Protein AF-0000000068432780 (afdb_homodimer)

Radius of gyration: 20.94 Å; Cα contacts (8 Å, |Δi|>4): 801; chains: 2; bounding box: 45×72×62 Å

Secondary structure (DSSP, 8-state):
-------EEEE-HHHHHHHHHHHHHHHHHS-----EEEEEEEEETTEEEEEEEEES---SSS------SSSEEEEEEE--SS--TTHHHHHHHHTTT-TTPEEEEE--S--TT---EEEEEEEEEPPTTSPPPEEEEEEEEEEE---SHHHHHHHHHHHHTTTSSS----BTTTT-----/-------EEEE-HHHHHHHHHHHHHHHHHH--S--EEEEEEEEETTEEEEEEEEES---SSS-----SSSSEEEEEEE--SS--TTHHHHHHHHTTT-TTPEEEEE--S--TT---EEEEEEEEEPPTTSPPPEEEEEEEEEEE---HHHHHHHHHHHHHTTTSSS----BTTTT-----

Sequence (360 aa):
MPELAVERVVVHPLVLLSVVDHFNRIGKVGNQKRVVGVLLGSWQKKVLDVSNSFAGEPRMTSPAPSPPARERIVGWYHTGPKLHKNDIAINELMKRYCSNSVLVIIDVKPKDLGLPTEGYISVEEVHDDGTPTSKTFEHVTSEIGAEEAEEVGVEHLLRSRMSSTCCQMSTCKSLLRPFTMPELAVERVVVHPLVLLSVVDHFNRIGKVGNQKRVVGVLLGSWQKKVLDVSNSFAGEPRMTSPAPSPPARERIVGWYHTGPKLHKNDIAINELMKRYCSNSVLVIIDVKPKDLGLPTEGYISVEEVHDDGTPTSKTFEHVTSEIGAEEAEEVGVEHLLRSRMSSTCCQMSTCKSLLRPFT

pLDDT: mean 72.87, std 24.16, range [20.78, 97.25]

Structure (mmCIF, N/CA/C/O backbone):
data_AF-0000000068432780-model_v1
#
loop_
_entity.id
_entity.type
_entity.pdbx_description
1 polymer 'Proteasome 26S subunit, non-ATPase 7'
#
loop_
_atom_site.group_PDB
_atom_site.id
_atom_site.type_symbol
_atom_site.label_atom_id
_atom_site.label_alt_id
_atom_site.label_comp_id
_atom_site.label_asym_id
_atom_site.label_entity_id
_atom_site.label_seq_id
_atom_site.pdbx_PDB_ins_code
_atom_site.Cartn_x
_atom_site.Cartn_y
_atom_site.Cartn_z
_atom_site.occupancy
_atom_site.B_iso_or_equiv
_atom_site.auth_seq_id
_atom_site.auth_comp_id
_atom_site.auth_asym_id
_atom_site.auth_atom_id
_atom_site.pdbx_PDB_model_num
ATOM 1 N N . MET A 1 1 ? -10.828 -22.234 10.812 1 35.06 1 MET A N 1
ATOM 2 C CA . MET A 1 1 ? -11.742 -21.922 9.719 1 35.06 1 MET A CA 1
ATOM 3 C C . MET A 1 1 ? -11.367 -22.703 8.461 1 35.06 1 MET A C 1
ATOM 5 O O . MET A 1 1 ? -10.195 -22.984 8.227 1 35.06 1 MET 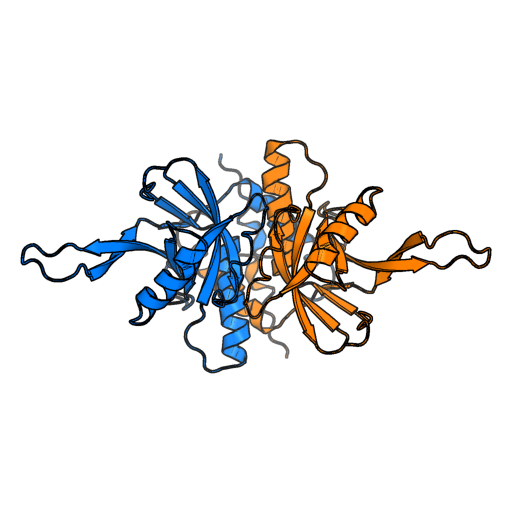A O 1
ATOM 9 N N . PRO A 1 2 ? -12.148 -23.469 7.918 1 42.56 2 PRO A N 1
ATOM 10 C CA . PRO A 1 2 ? -11.852 -24.312 6.766 1 42.56 2 PRO A CA 1
ATOM 11 C C . PRO A 1 2 ? -10.953 -23.625 5.738 1 42.56 2 PRO A C 1
ATOM 13 O O . PRO A 1 2 ? -10.977 -22.406 5.621 1 42.56 2 PRO A O 1
ATOM 16 N N . GLU A 1 3 ? -9.742 -24.156 5.395 1 51.97 3 GLU A N 1
ATOM 17 C CA . GLU A 1 3 ? -8.781 -23.703 4.391 1 51.97 3 GLU A CA 1
ATOM 18 C C . GLU A 1 3 ? -9.484 -23.062 3.199 1 51.97 3 GLU A C 1
ATOM 20 O O . GLU A 1 3 ? -10.203 -23.75 2.461 1 51.97 3 GLU A O 1
ATOM 25 N N . LEU A 1 4 ? -10.148 -21.984 3.385 1 59.06 4 LEU A N 1
ATOM 26 C CA . LEU A 1 4 ? -10.883 -21.359 2.301 1 59.06 4 LEU A CA 1
ATOM 27 C C . LEU A 1 4 ? -10.086 -21.391 1.004 1 59.06 4 LEU A C 1
ATOM 29 O O . LEU A 1 4 ? -8.953 -20.891 0.955 1 59.06 4 LEU A O 1
ATOM 33 N N . ALA A 1 5 ? -10.359 -22.422 0.217 1 78.62 5 ALA A N 1
ATOM 34 C CA . ALA A 1 5 ? -9.781 -22.547 -1.119 1 78.62 5 ALA A CA 1
ATOM 35 C C . ALA A 1 5 ? -10.125 -21.328 -1.98 1 78.62 5 ALA A C 1
ATOM 37 O O . ALA A 1 5 ? -11.297 -20.953 -2.084 1 78.62 5 ALA A O 1
ATOM 38 N N . VAL A 1 6 ? -9.18 -20.625 -2.297 1 89.62 6 VAL A N 1
ATOM 39 C CA . VAL A 1 6 ? -9.359 -19.469 -3.164 1 89.62 6 VAL A CA 1
ATOM 40 C C . VAL A 1 6 ? -9.883 -19.922 -4.527 1 89.62 6 VAL A C 1
ATOM 42 O O . VAL A 1 6 ? -9.258 -20.75 -5.188 1 89.62 6 VAL A O 1
ATOM 45 N N . GLU A 1 7 ? -11.07 -19.469 -4.945 1 90.38 7 GLU A N 1
ATOM 46 C CA . GLU A 1 7 ? -11.625 -19.766 -6.262 1 90.38 7 GLU A CA 1
ATOM 47 C C . GLU A 1 7 ? -11.102 -18.797 -7.32 1 90.38 7 GLU A C 1
ATOM 49 O O . GLU A 1 7 ? -10.82 -19.203 -8.453 1 90.38 7 GLU A O 1
ATOM 54 N N . ARG A 1 8 ? -11.125 -17.578 -6.918 1 93.94 8 ARG A N 1
ATOM 55 C CA . ARG A 1 8 ? -10.641 -16.562 -7.855 1 93.94 8 ARG A CA 1
ATOM 56 C C . ARG A 1 8 ? -9.953 -15.422 -7.117 1 93.94 8 ARG A C 1
ATOM 58 O O . ARG A 1 8 ? -10.312 -15.102 -5.98 1 93.94 8 ARG A O 1
ATOM 65 N N . VAL A 1 9 ? -8.984 -14.852 -7.828 1 95.44 9 VAL A N 1
ATOM 66 C CA . VAL A 1 9 ? -8.258 -13.695 -7.316 1 95.44 9 VAL A CA 1
ATOM 67 C C . VAL A 1 9 ? -8.516 -12.484 -8.203 1 95.44 9 VAL A C 1
ATOM 69 O O . VAL A 1 9 ? -8.32 -12.539 -9.422 1 95.44 9 VAL A O 1
ATOM 72 N N . VAL A 1 10 ? -9.031 -11.43 -7.625 1 93.25 10 VAL A N 1
ATOM 73 C CA . VAL A 1 10 ? -9.242 -10.172 -8.336 1 93.25 10 VAL A CA 1
ATOM 74 C C . VAL A 1 10 ? -8.141 -9.18 -7.965 1 93.25 10 VAL A C 1
ATOM 76 O O . VAL A 1 10 ? -8.023 -8.781 -6.801 1 93.25 10 VAL A O 1
ATOM 79 N N . VAL A 1 11 ? -7.344 -8.812 -8.945 1 93.31 11 VAL A N 1
ATOM 80 C CA . VAL A 1 11 ? -6.258 -7.867 -8.734 1 93.31 11 VAL A CA 1
ATOM 81 C C . VAL A 1 11 ? -6.676 -6.48 -9.219 1 93.31 11 VAL A C 1
ATOM 83 O O . VAL A 1 11 ? -6.965 -6.297 -10.406 1 93.31 11 VAL A O 1
ATOM 86 N N . HIS A 1 12 ? -6.66 -5.547 -8.328 1 89.44 12 HIS A N 1
ATOM 87 C CA . HIS A 1 12 ? -7.09 -4.203 -8.695 1 89.44 12 HIS A CA 1
ATOM 88 C C . HIS A 1 12 ? -5.98 -3.447 -9.414 1 89.44 12 HIS A C 1
ATOM 90 O O . HIS A 1 12 ? -4.797 -3.697 -9.18 1 89.44 12 HIS A O 1
ATOM 96 N N . PRO A 1 13 ? -6.348 -2.492 -10.156 1 85.94 13 PRO A N 1
ATOM 97 C CA . PRO A 1 13 ? -5.383 -1.722 -10.938 1 85.94 13 PRO A CA 1
ATOM 98 C C . PRO A 1 13 ? -4.336 -1.027 -10.07 1 85.94 13 PRO A C 1
ATOM 100 O O . PRO A 1 13 ? -3.182 -0.882 -10.484 1 85.94 13 PRO A O 1
ATOM 103 N N . LEU A 1 14 ? -4.699 -0.585 -8.984 1 86.44 14 LEU A N 1
ATOM 104 C CA . LEU A 1 14 ? -3.762 0.074 -8.078 1 86.44 14 LEU A CA 1
ATOM 105 C C . LEU A 1 14 ? -2.584 -0.84 -7.758 1 86.44 14 LEU A C 1
ATOM 107 O O . LEU A 1 14 ? -1.452 -0.373 -7.617 1 86.44 14 LEU A O 1
ATOM 111 N N . VAL A 1 15 ? -2.877 -2.061 -7.637 1 92.38 15 VAL A N 1
ATOM 112 C CA . VAL A 1 15 ? -1.829 -3.029 -7.332 1 92.38 15 VAL A CA 1
ATOM 113 C C . VAL A 1 15 ? -0.834 -3.098 -8.484 1 92.38 15 VAL A C 1
ATOM 115 O O . VAL A 1 15 ? 0.38 -3.088 -8.273 1 92.38 15 VAL A O 1
ATOM 118 N N . LEU A 1 16 ? -1.362 -3.17 -9.688 1 88.06 16 LEU A N 1
ATOM 119 C CA . LEU A 1 16 ? -0.501 -3.23 -10.867 1 88.06 16 LEU A CA 1
ATOM 120 C C . LEU A 1 16 ? 0.387 -1.993 -10.953 1 88.06 16 LEU A C 1
ATOM 122 O O . LEU A 1 16 ? 1.591 -2.104 -11.195 1 88.06 16 LEU A O 1
ATOM 126 N N . LEU A 1 17 ? -0.196 -0.902 -10.648 1 85.44 17 LEU A N 1
ATOM 127 C CA . LEU A 1 17 ? 0.554 0.348 -10.672 1 85.44 17 LEU A CA 1
ATOM 128 C C . LEU A 1 17 ? 1.654 0.342 -9.617 1 85.44 17 LEU A C 1
ATOM 130 O O . LEU A 1 17 ? 2.779 0.774 -9.883 1 85.44 17 LEU A O 1
ATOM 134 N N . SER A 1 18 ? 1.303 -0.091 -8.5 1 87.31 18 SER A N 1
ATOM 135 C CA . SER A 1 18 ? 2.264 -0.158 -7.402 1 87.31 18 SER A CA 1
ATOM 136 C C . SER A 1 18 ? 3.43 -1.079 -7.746 1 87.31 18 SER A C 1
ATOM 138 O O . SER A 1 18 ? 4.586 -0.757 -7.461 1 87.31 18 SER A O 1
ATOM 140 N N . VAL A 1 19 ? 3.131 -2.135 -8.352 1 90.88 19 VAL A N 1
ATOM 141 C CA . VAL A 1 19 ? 4.152 -3.123 -8.68 1 90.88 19 VAL A CA 1
ATOM 142 C C . VAL A 1 19 ? 5.074 -2.568 -9.766 1 90.88 19 VAL A C 1
ATOM 144 O O . VAL A 1 19 ? 6.293 -2.727 -9.695 1 90.88 19 VAL A O 1
ATOM 147 N N . VAL A 1 20 ? 4.5 -2.01 -10.742 1 86.94 20 VAL A N 1
ATOM 148 C CA . VAL A 1 20 ? 5.305 -1.427 -11.805 1 86.94 20 VAL A CA 1
ATOM 149 C C . VAL A 1 20 ? 6.215 -0.344 -11.234 1 86.94 20 VAL A C 1
ATOM 151 O O . VAL A 1 20 ? 7.398 -0.273 -11.586 1 86.94 20 VAL A O 1
ATOM 154 N N . ASP A 1 21 ? 5.703 0.447 -10.453 1 83.75 21 ASP A N 1
ATOM 155 C CA . ASP A 1 21 ? 6.504 1.476 -9.789 1 83.75 21 ASP A CA 1
ATOM 156 C C . ASP A 1 21 ? 7.656 0.855 -9 1 83.75 21 ASP A C 1
ATOM 158 O O . ASP A 1 21 ? 8.797 1.313 -9.094 1 83.75 21 ASP A O 1
ATOM 162 N N . HIS A 1 22 ? 7.273 -0.083 -8.211 1 86.62 22 HIS A N 1
ATOM 163 C CA . HIS A 1 22 ? 8.273 -0.822 -7.449 1 86.62 22 HIS A CA 1
ATOM 164 C C . HIS A 1 22 ? 9.383 -1.34 -8.352 1 86.62 22 HIS A C 1
ATOM 166 O O . HIS A 1 22 ? 10.57 -1.146 -8.062 1 86.62 22 HIS A O 1
ATOM 172 N N . PHE A 1 23 ? 9.062 -1.97 -9.391 1 86.25 23 PHE A N 1
ATOM 173 C CA . PHE A 1 23 ? 10.016 -2.547 -10.328 1 86.25 23 PHE A CA 1
ATOM 174 C C . PHE A 1 23 ? 10.914 -1.468 -10.922 1 86.25 23 PHE A C 1
ATOM 176 O O . PHE A 1 23 ? 12.133 -1.645 -11.008 1 86.25 23 PHE A O 1
ATOM 183 N N . ASN A 1 24 ? 10.312 -0.394 -11.273 1 81.81 24 ASN A N 1
ATOM 184 C CA . ASN A 1 24 ? 11.062 0.687 -11.906 1 81.81 24 ASN A CA 1
ATOM 185 C C . ASN A 1 24 ? 12.008 1.368 -10.922 1 81.81 24 ASN A C 1
ATOM 187 O O . ASN A 1 24 ? 13.094 1.815 -11.305 1 81.81 24 ASN A O 1
ATOM 191 N N . ARG A 1 25 ? 11.609 1.522 -9.773 1 79.44 25 ARG A N 1
ATOM 192 C CA . ARG A 1 25 ? 12.445 2.154 -8.758 1 79.44 25 ARG A CA 1
ATOM 193 C C . ARG A 1 25 ? 13.672 1.309 -8.461 1 79.44 25 ARG A C 1
ATOM 195 O O . ARG A 1 25 ? 14.773 1.844 -8.273 1 79.44 25 ARG A O 1
ATOM 202 N N . ILE A 1 26 ? 13.469 0.053 -8.328 1 78.31 26 ILE A N 1
ATOM 203 C CA . ILE A 1 26 ? 14.57 -0.852 -8.008 1 78.31 26 ILE A CA 1
ATOM 204 C C . ILE A 1 26 ? 15.438 -1.066 -9.242 1 78.31 26 ILE A C 1
ATOM 206 O O . ILE A 1 26 ? 16.656 -1.203 -9.141 1 78.31 26 ILE A O 1
ATOM 210 N N . GLY A 1 27 ? 14.734 -1.385 -10.383 1 67.88 27 GLY A N 1
ATOM 211 C CA . GLY A 1 27 ? 15.492 -1.565 -11.617 1 67.88 27 GLY A CA 1
ATOM 212 C C . GLY A 1 27 ? 16.484 -0.444 -11.875 1 67.88 27 GLY A C 1
ATOM 213 O O . GLY A 1 27 ? 17.562 -0.676 -12.43 1 67.88 27 GLY A O 1
ATOM 214 N N . LYS A 1 28 ? 16.125 0.688 -11.531 1 63.69 28 LYS A N 1
ATOM 215 C CA . LYS A 1 28 ? 17.031 1.823 -11.727 1 63.69 28 LYS A CA 1
ATOM 216 C C . LYS A 1 28 ? 18.25 1.713 -10.828 1 63.69 28 LYS A C 1
ATOM 218 O O . LYS A 1 28 ? 19.344 2.143 -11.203 1 63.69 28 LYS A O 1
ATOM 223 N N . VAL A 1 29 ? 18.031 1.026 -9.75 1 59.66 29 VAL A N 1
ATOM 224 C CA . VAL A 1 29 ? 19.172 1.012 -8.82 1 59.66 29 VAL A CA 1
ATOM 225 C C . VAL A 1 29 ? 20.016 -0.236 -9.055 1 59.66 29 VAL A C 1
ATOM 227 O O . VAL A 1 29 ? 21.25 -0.177 -9 1 59.66 29 VAL A O 1
ATOM 230 N N . GLY A 1 30 ? 19.359 -1.372 -9.102 1 56.97 30 GLY A N 1
ATOM 231 C CA . GLY A 1 30 ? 20.125 -2.6 -9.016 1 56.97 30 GLY A CA 1
ATOM 232 C C . GLY A 1 30 ? 19.781 -3.605 -10.094 1 56.97 30 GLY A C 1
ATOM 233 O O . GLY A 1 30 ? 18.656 -3.6 -10.617 1 56.97 30 GLY A O 1
ATOM 234 N N . ASN A 1 31 ? 20.344 -3.688 -11.281 1 65.81 31 ASN A N 1
ATOM 235 C CA . ASN A 1 31 ? 20.188 -4.715 -12.305 1 65.81 31 ASN A CA 1
ATOM 236 C C . ASN A 1 31 ? 19.234 -5.812 -11.852 1 65.81 31 ASN A C 1
ATOM 238 O O . ASN A 1 31 ? 19.438 -6.992 -12.148 1 65.81 31 ASN A O 1
ATOM 242 N N . GLN A 1 32 ? 18.344 -5.406 -10.938 1 67.12 32 GLN A N 1
ATOM 243 C CA . GLN A 1 32 ? 17.453 -6.445 -10.445 1 67.12 32 GLN A CA 1
ATOM 244 C C . GLN A 1 32 ? 16.344 -6.738 -11.453 1 67.12 32 GLN A C 1
ATOM 246 O O . GLN A 1 32 ? 15.672 -5.82 -11.938 1 67.12 32 GLN A O 1
ATOM 251 N N . LYS A 1 33 ? 16.219 -8.055 -11.766 1 80.5 33 LYS A N 1
ATOM 252 C CA . LYS A 1 33 ? 15.281 -8.492 -12.797 1 80.5 33 LYS A CA 1
ATOM 253 C C . LYS A 1 33 ? 13.938 -8.883 -12.195 1 80.5 33 LYS A C 1
ATOM 255 O O . LYS A 1 33 ? 12.938 -9 -12.906 1 80.5 33 LYS A O 1
ATOM 260 N N . ARG A 1 34 ? 13.914 -9.016 -10.867 1 89.94 34 ARG A N 1
ATOM 261 C CA . ARG A 1 34 ? 12.695 -9.477 -10.203 1 89.94 34 ARG A CA 1
ATOM 262 C C . ARG A 1 34 ? 12.523 -8.797 -8.852 1 89.94 34 ARG A C 1
ATOM 264 O O . ARG A 1 34 ? 13.477 -8.68 -8.078 1 89.94 34 ARG A O 1
ATOM 271 N N . VAL A 1 35 ? 11.32 -8.273 -8.648 1 91.38 35 VAL A N 1
ATOM 272 C CA . VAL A 1 35 ? 11.055 -7.691 -7.336 1 91.38 35 VAL A CA 1
ATOM 273 C C . VAL A 1 35 ? 9.914 -8.445 -6.66 1 91.38 35 VAL A C 1
ATOM 275 O O . VAL A 1 35 ? 9.07 -9.047 -7.332 1 91.38 35 VAL A O 1
ATOM 278 N N . VAL A 1 36 ? 9.969 -8.484 -5.348 1 92.62 36 VAL A N 1
ATOM 279 C CA . VAL A 1 36 ? 8.992 -9.172 -4.512 1 92.62 36 VAL A CA 1
ATOM 280 C C . VAL A 1 36 ? 8.32 -8.18 -3.57 1 92.62 36 VAL A C 1
ATOM 282 O O . VAL A 1 36 ? 8.961 -7.254 -3.068 1 92.62 36 VAL A O 1
ATOM 285 N N . GLY A 1 37 ? 7.012 -8.391 -3.42 1 93.25 37 GLY A N 1
ATOM 286 C CA . GLY A 1 37 ? 6.277 -7.566 -2.477 1 93.25 37 GLY A CA 1
ATOM 287 C C . GLY A 1 37 ? 5.09 -8.273 -1.856 1 93.25 37 GLY A C 1
ATOM 288 O O . GLY A 1 37 ? 4.859 -9.461 -2.117 1 93.25 37 GLY A O 1
ATOM 289 N N . VAL A 1 38 ? 4.375 -7.547 -0.993 1 92.31 38 VAL A N 1
ATOM 290 C CA . VAL A 1 38 ? 3.26 -8.086 -0.221 1 92.31 38 VAL A CA 1
ATOM 291 C C . VAL A 1 38 ? 1.938 -7.59 -0.801 1 92.31 38 VAL A C 1
ATOM 293 O O . VAL A 1 38 ? 1.84 -6.441 -1.242 1 92.31 38 VAL A O 1
ATOM 296 N N . LEU A 1 39 ? 0.989 -8.414 -0.701 1 92.94 39 LEU A N 1
ATOM 297 C CA . LEU A 1 39 ? -0.345 -8.086 -1.191 1 92.94 39 LEU A CA 1
ATOM 298 C C . LEU A 1 39 ? -1.312 -7.871 -0.032 1 92.94 39 LEU A C 1
ATOM 300 O O . LEU A 1 39 ? -1.305 -8.633 0.938 1 92.94 39 LEU A O 1
ATOM 304 N N . LEU A 1 40 ? -2.102 -6.84 -0.218 1 90.88 40 LEU A N 1
ATOM 305 C CA . LEU A 1 40 ? -3.154 -6.52 0.74 1 90.88 40 LEU A CA 1
ATOM 306 C C . LEU A 1 40 ? -4.531 -6.645 0.096 1 90.88 40 LEU A C 1
ATOM 308 O O . LEU A 1 40 ? -4.691 -6.371 -1.096 1 90.88 40 LEU A O 1
ATOM 312 N N . GLY A 1 41 ? -5.441 -7.047 0.9 1 91.19 41 GLY A N 1
ATOM 313 C CA . GLY A 1 41 ? -6.789 -7.188 0.366 1 91.19 41 GLY A CA 1
ATOM 314 C C . GLY A 1 41 ? -7.766 -7.777 1.363 1 91.19 41 GLY A C 1
ATOM 315 O O . GLY A 1 41 ? -7.609 -7.605 2.574 1 91.19 41 GLY A O 1
ATOM 316 N N . SER A 1 42 ? -8.844 -8.266 0.814 1 88.69 42 SER A N 1
ATOM 317 C CA . SER A 1 42 ? -9.906 -8.852 1.628 1 88.69 42 SER A CA 1
ATOM 318 C C . SER A 1 42 ? -10.586 -10.008 0.905 1 88.69 42 SER A C 1
ATOM 320 O O . SER A 1 42 ? -10.492 -10.125 -0.319 1 88.69 42 SER A O 1
ATOM 322 N N . TRP A 1 43 ? -11.164 -10.844 1.777 1 87.5 43 TRP A N 1
ATOM 323 C CA . TRP A 1 43 ? -11.898 -11.992 1.259 1 87.5 43 TRP A CA 1
ATOM 324 C C . TRP A 1 43 ? -13.383 -11.688 1.146 1 87.5 43 TRP A C 1
ATOM 326 O O . TRP A 1 43 ? -13.977 -11.094 2.051 1 87.5 43 TRP A O 1
ATOM 336 N N . GLN A 1 44 ? -13.93 -11.906 -0.01 1 86.31 44 GLN A N 1
ATOM 337 C CA . GLN A 1 44 ? -15.375 -11.984 -0.19 1 86.31 44 GLN A CA 1
ATOM 338 C C . GLN A 1 44 ? -15.805 -13.391 -0.598 1 86.31 44 GLN A C 1
ATOM 340 O O . GLN A 1 44 ? -15.789 -13.734 -1.782 1 86.31 44 GLN A O 1
ATOM 345 N N . LYS A 1 45 ? -16.234 -14.07 0.347 1 85.44 45 LYS A N 1
ATOM 346 C CA . LYS A 1 45 ? -16.531 -15.484 0.131 1 85.44 45 LYS A CA 1
ATOM 347 C C . LYS A 1 45 ? -15.305 -16.219 -0.409 1 85.44 45 LYS A C 1
ATOM 349 O O . LYS A 1 45 ? -14.266 -16.281 0.255 1 85.44 45 LYS A O 1
ATOM 354 N N . LYS A 1 46 ? -15.359 -16.719 -1.596 1 88.5 46 LYS A N 1
ATOM 355 C CA . LYS A 1 46 ? -14.258 -17.5 -2.156 1 88.5 46 LYS A CA 1
ATOM 356 C C . LYS A 1 46 ? -13.438 -16.656 -3.135 1 88.5 46 LYS A C 1
ATOM 358 O O . LYS A 1 46 ? -12.594 -17.188 -3.857 1 88.5 46 LYS A O 1
ATOM 363 N N . VAL A 1 47 ? -13.719 -15.383 -3.092 1 92.75 47 VAL A N 1
ATOM 364 C CA . VAL A 1 47 ? -13.008 -14.469 -3.984 1 92.75 47 VAL A CA 1
ATOM 365 C C . VAL A 1 47 ? -12.055 -13.594 -3.176 1 92.75 47 VAL A C 1
ATOM 367 O O . VAL A 1 47 ? -12.445 -13 -2.172 1 92.75 47 VAL A O 1
ATOM 370 N N . LEU A 1 48 ? -10.867 -13.664 -3.559 1 93.81 48 LEU A N 1
ATOM 371 C CA . LEU A 1 48 ? -9.867 -12.805 -2.93 1 93.81 48 LEU A CA 1
ATOM 372 C C . LEU A 1 48 ? -9.711 -11.5 -3.703 1 93.81 48 LEU A C 1
ATOM 374 O O . LEU A 1 48 ? -9.344 -11.516 -4.879 1 93.81 48 LEU A O 1
ATOM 378 N N . ASP A 1 49 ? -10.023 -10.445 -3.029 1 92.12 49 ASP A N 1
ATOM 379 C CA . ASP A 1 49 ? -9.867 -9.109 -3.604 1 92.12 49 ASP A CA 1
ATOM 380 C C . ASP A 1 49 ? -8.547 -8.477 -3.176 1 92.12 49 ASP A C 1
ATOM 382 O O . ASP A 1 49 ? -8.375 -8.117 -2.01 1 92.12 49 ASP A O 1
ATOM 386 N N . VAL A 1 50 ? -7.613 -8.391 -4.148 1 94 50 VAL A N 1
ATOM 387 C CA . VAL A 1 50 ? -6.316 -7.77 -3.891 1 94 50 VAL A CA 1
ATOM 388 C C . VAL A 1 50 ? -6.371 -6.289 -4.254 1 94 50 VAL A C 1
ATOM 390 O O . VAL A 1 50 ? -6.355 -5.93 -5.434 1 94 50 VAL A O 1
ATOM 393 N N . SER A 1 51 ? -6.328 -5.445 -3.271 1 90.81 51 SER A N 1
ATOM 394 C CA . SER A 1 51 ? -6.656 -4.043 -3.498 1 90.81 51 SER A CA 1
ATOM 395 C C . SER A 1 51 ? -5.422 -3.158 -3.375 1 90.81 51 SER A C 1
ATOM 397 O O . SER A 1 51 ? -5.438 -1.999 -3.795 1 90.81 51 SER A O 1
ATOM 399 N N . ASN A 1 52 ? -4.336 -3.678 -2.809 1 90.69 52 ASN A N 1
ATOM 400 C CA . ASN A 1 52 ? -3.125 -2.889 -2.613 1 90.69 52 ASN A CA 1
ATOM 401 C C . ASN A 1 52 ? -1.896 -3.779 -2.447 1 90.69 52 ASN A C 1
ATOM 403 O O . ASN A 1 52 ? -2.018 -5.004 -2.387 1 90.69 52 ASN A O 1
ATOM 407 N N . SER A 1 53 ? -0.759 -3.125 -2.506 1 91.62 53 SER A N 1
ATOM 408 C CA . SER A 1 53 ? 0.508 -3.83 -2.342 1 91.62 53 SER A CA 1
ATOM 409 C C . SER A 1 53 ? 1.601 -2.891 -1.839 1 91.62 53 SER A C 1
ATOM 411 O O . SER A 1 53 ? 1.469 -1.669 -1.937 1 91.62 53 SER A O 1
ATOM 413 N N . PHE A 1 54 ? 2.639 -3.473 -1.302 1 88.44 54 PHE A N 1
ATOM 414 C CA . PHE A 1 54 ? 3.822 -2.676 -1.005 1 88.44 54 PHE A CA 1
ATOM 415 C C . PHE A 1 54 ? 5.09 -3.502 -1.177 1 88.44 54 PHE A C 1
ATOM 417 O O . PHE A 1 54 ? 5.047 -4.734 -1.113 1 88.44 54 PHE A O 1
ATOM 424 N N . ALA A 1 55 ? 6.148 -2.855 -1.325 1 87.81 55 ALA A N 1
ATOM 425 C CA . ALA A 1 55 ? 7.426 -3.467 -1.677 1 87.81 55 ALA A CA 1
ATOM 426 C C . ALA A 1 55 ? 8.047 -4.164 -0.471 1 87.81 55 ALA A C 1
ATOM 428 O O . ALA A 1 55 ? 8.008 -3.643 0.646 1 87.81 55 ALA A O 1
ATOM 429 N N . GLY A 1 56 ? 8.656 -5.434 -0.746 1 81.88 56 GLY A N 1
ATOM 430 C CA . GLY A 1 56 ? 9.531 -6.035 0.249 1 81.88 56 GLY A CA 1
ATOM 431 C C . GLY A 1 56 ? 9.078 -7.418 0.679 1 81.88 56 GLY A C 1
ATOM 432 O O . GLY A 1 56 ? 7.91 -7.773 0.517 1 81.88 56 GLY A O 1
ATOM 433 N N . GLU A 1 57 ? 10.125 -8.18 1.086 1 70.75 57 GLU A N 1
ATOM 434 C CA . GLU A 1 57 ? 9.852 -9.484 1.676 1 70.75 57 GLU A CA 1
ATOM 435 C C . GLU A 1 57 ? 9.594 -9.367 3.174 1 70.75 57 GLU A C 1
ATOM 437 O O . GLU A 1 57 ? 10.203 -8.547 3.857 1 70.75 57 GLU A O 1
ATOM 442 N N . PRO A 1 58 ? 8.555 -10.016 3.574 1 61.5 58 PRO A N 1
ATOM 443 C CA . PRO A 1 58 ? 8.359 -10.023 5.027 1 61.5 58 PRO A CA 1
ATOM 444 C C . PRO A 1 58 ? 9.586 -10.508 5.789 1 61.5 58 PRO A C 1
ATOM 446 O O . PRO A 1 58 ? 10.227 -11.477 5.375 1 61.5 58 PRO A O 1
ATOM 449 N N . ARG A 1 59 ? 10.328 -9.633 6.34 1 53.44 59 ARG A N 1
ATOM 450 C CA . ARG A 1 59 ? 11.43 -10.117 7.164 1 53.44 59 ARG A CA 1
ATOM 451 C C . ARG A 1 59 ? 10.914 -10.805 8.422 1 53.44 59 ARG A C 1
ATOM 453 O O . ARG A 1 59 ? 9.828 -10.484 8.914 1 53.44 59 ARG A O 1
ATOM 460 N N . MET A 1 60 ? 11.445 -12.172 8.594 1 44.84 60 MET A N 1
ATOM 461 C CA . MET A 1 60 ? 11.148 -13.094 9.688 1 44.84 60 MET A CA 1
ATOM 462 C C . MET A 1 60 ? 11.055 -12.352 11.016 1 44.84 60 MET A C 1
ATOM 464 O O . MET A 1 60 ? 11.094 -12.969 12.078 1 44.84 60 MET A O 1
ATOM 468 N N . THR A 1 61 ? 11.406 -11.211 11.023 1 48 61 THR A N 1
ATOM 469 C CA . THR A 1 61 ? 11.336 -10.836 12.438 1 48 61 THR A CA 1
ATOM 470 C C . THR A 1 61 ? 9.922 -11.031 12.969 1 48 61 THR A C 1
ATOM 472 O O . THR A 1 61 ? 8.992 -11.328 12.211 1 48 61 THR A O 1
ATOM 475 N N . SER A 1 62 ? 9.727 -10.922 14.242 1 43.34 62 SER A N 1
ATOM 476 C CA . SER A 1 62 ? 8.492 -11.164 14.977 1 43.34 62 SER A CA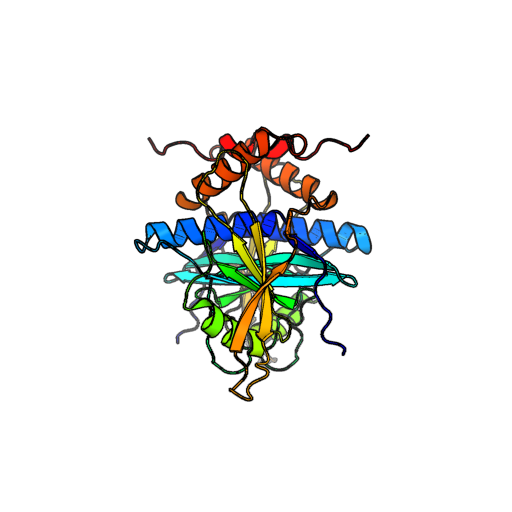 1
ATOM 477 C C . SER A 1 6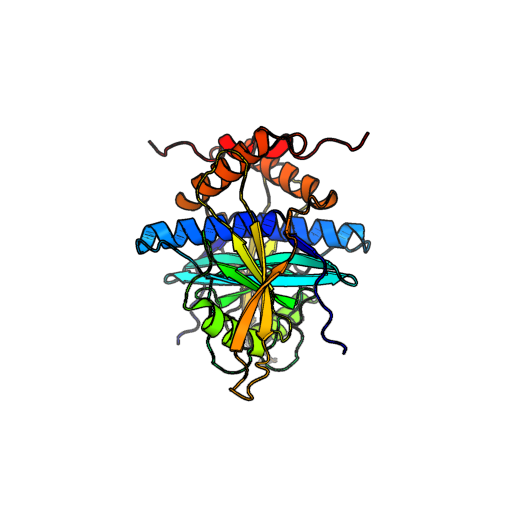2 ? 7.27 -10.719 14.18 1 43.34 62 SER A C 1
ATOM 479 O O . SER A 1 62 ? 7.344 -9.766 13.406 1 43.34 62 SER A O 1
ATOM 481 N N . PRO A 1 63 ? 6.449 -11.766 14.148 1 44.69 63 PRO A N 1
ATOM 482 C CA . PRO A 1 63 ? 5.172 -11.531 13.477 1 44.69 63 PRO A CA 1
ATOM 483 C C . PRO A 1 63 ? 4.707 -10.086 13.57 1 44.69 63 PRO A C 1
ATOM 485 O O . PRO A 1 63 ? 4.68 -9.516 14.664 1 44.69 63 PRO A O 1
ATOM 488 N N . ALA A 1 64 ? 5.16 -9.383 12.742 1 41.75 64 ALA A N 1
ATOM 489 C CA . ALA A 1 64 ? 4.621 -8.023 12.797 1 41.75 64 ALA A CA 1
ATOM 490 C C . ALA A 1 64 ? 3.105 -8.031 12.625 1 41.75 64 ALA A C 1
ATOM 492 O O . ALA A 1 64 ? 2.561 -8.852 11.891 1 41.75 64 ALA A O 1
ATOM 493 N N . PRO A 1 65 ? 2.314 -7.547 13.492 1 40 65 PRO A N 1
ATOM 494 C CA . PRO A 1 65 ? 0.852 -7.531 13.406 1 40 65 PRO A CA 1
ATOM 495 C C . PRO A 1 65 ? 0.345 -7.074 12.047 1 40 65 PRO A C 1
ATOM 497 O O . PRO A 1 65 ? 1.005 -6.273 11.375 1 40 65 PRO A O 1
ATOM 500 N N . SER A 1 66 ? -0.316 -7.922 11.344 1 46.94 66 SER A N 1
ATOM 501 C CA . SER A 1 66 ? -1.119 -7.574 10.18 1 46.94 66 SER A CA 1
ATOM 502 C C . SER A 1 66 ? -1.765 -6.199 10.336 1 46.94 66 SER A C 1
ATOM 504 O O . SER A 1 66 ? -2.111 -5.801 11.453 1 46.94 66 SER A O 1
ATOM 506 N N . PRO A 1 67 ? -1.506 -5.328 9.422 1 48.44 67 PRO A N 1
ATOM 507 C CA . PRO A 1 67 ? -2.223 -4.059 9.547 1 48.44 67 PRO A CA 1
ATOM 508 C C . PRO A 1 67 ? -3.66 -4.238 10.031 1 48.44 67 PRO A C 1
ATOM 510 O O . PRO A 1 67 ? -4.359 -5.148 9.586 1 48.44 67 PRO A O 1
ATOM 513 N N . PRO A 1 68 ? -3.895 -3.852 11.281 1 46 68 PRO A N 1
ATOM 514 C CA . PRO A 1 68 ? -5.281 -3.941 11.742 1 46 68 PRO A CA 1
ATOM 515 C C . PRO A 1 68 ? -6.281 -3.426 10.711 1 46 68 PRO A C 1
ATOM 517 O O . PRO A 1 68 ? -7.492 -3.502 10.93 1 46 68 PRO A O 1
ATOM 520 N N . ALA A 1 69 ? -5.801 -2.93 9.719 1 52.41 69 ALA A N 1
ATOM 521 C CA . ALA A 1 69 ? -6.668 -2.15 8.836 1 52.41 69 ALA A CA 1
ATOM 522 C C . ALA A 1 69 ? -7.602 -3.059 8.039 1 52.41 69 ALA A C 1
ATOM 524 O O . ALA A 1 69 ? -7.41 -4.277 8 1 52.41 69 ALA A O 1
ATOM 525 N N . ARG A 1 70 ? -8.609 -2.482 7.613 1 61.09 70 ARG A N 1
ATOM 526 C CA . ARG A 1 70 ? -9.594 -3.148 6.766 1 61.09 70 ARG A CA 1
ATOM 527 C C . ARG A 1 70 ? -8.914 -4.023 5.719 1 61.09 70 ARG A C 1
ATOM 529 O O . ARG A 1 70 ? -9.43 -5.082 5.359 1 61.09 70 ARG A O 1
ATOM 536 N N . GLU A 1 71 ? -7.652 -3.625 5.426 1 75.19 71 GLU A N 1
ATOM 537 C CA . GLU A 1 71 ? -6.934 -4.484 4.488 1 75.19 71 GLU A CA 1
ATOM 538 C C . GLU A 1 71 ? -5.93 -5.375 5.219 1 75.19 71 GLU A C 1
ATOM 540 O O . GLU A 1 71 ? -5.207 -4.91 6.102 1 75.19 71 GLU A O 1
ATOM 545 N N . ARG A 1 72 ? -5.945 -6.582 4.961 1 83.94 72 ARG A N 1
ATOM 546 C CA . ARG A 1 72 ? -5.062 -7.59 5.539 1 83.94 72 ARG A CA 1
ATOM 547 C C . ARG A 1 72 ? -4.078 -8.117 4.5 1 83.94 72 ARG A C 1
ATOM 549 O O . ARG A 1 72 ? -4.312 -7.988 3.295 1 83.94 72 ARG A O 1
ATOM 556 N N . ILE A 1 73 ? -2.965 -8.617 5.07 1 87.5 73 ILE A N 1
ATOM 557 C CA . ILE A 1 73 ? -2.055 -9.328 4.18 1 87.5 73 ILE A CA 1
ATOM 558 C C . ILE A 1 73 ? -2.744 -10.57 3.623 1 87.5 73 ILE A C 1
ATOM 560 O O . ILE A 1 73 ? -3.246 -11.398 4.383 1 87.5 73 ILE A O 1
ATOM 564 N N . VAL A 1 74 ? -2.75 -10.68 2.348 1 92.69 74 VAL A N 1
ATOM 565 C CA . VAL A 1 74 ? -3.463 -11.805 1.749 1 92.69 74 VAL A CA 1
ATOM 566 C C . VAL A 1 74 ? -2.506 -12.625 0.894 1 92.69 74 VAL A C 1
ATOM 568 O O . VAL A 1 74 ? -2.859 -13.711 0.422 1 92.69 74 VAL A O 1
ATOM 571 N N . GLY A 1 75 ? -1.342 -12.07 0.662 1 94.38 75 GLY A N 1
ATOM 572 C CA . GLY A 1 75 ? -0.365 -12.781 -0.149 1 94.38 75 GLY A CA 1
ATOM 573 C C . GLY A 1 75 ? 0.837 -11.938 -0.516 1 94.38 75 GLY A C 1
ATOM 574 O O . GLY A 1 75 ? 1.216 -11.031 0.231 1 94.38 75 GLY A O 1
ATOM 575 N N . TRP A 1 76 ? 1.48 -12.414 -1.632 1 94.81 76 TRP A N 1
ATOM 576 C CA . TRP A 1 76 ? 2.699 -11.766 -2.096 1 94.81 76 TRP A CA 1
ATOM 577 C C . TRP A 1 76 ? 2.82 -11.852 -3.613 1 94.81 76 TRP A C 1
ATOM 579 O O . TRP A 1 76 ? 2.068 -12.586 -4.262 1 94.81 76 TRP A O 1
ATOM 589 N N . TYR A 1 77 ? 3.578 -10.984 -4.098 1 95.88 77 TYR A N 1
ATOM 590 C CA . TYR A 1 77 ? 3.77 -10.977 -5.543 1 95.88 77 TYR A CA 1
ATOM 591 C C . TYR A 1 77 ? 5.25 -10.984 -5.898 1 95.88 77 TYR A C 1
ATOM 593 O O . TYR A 1 77 ? 6.098 -10.656 -5.062 1 95.88 77 TYR A O 1
ATOM 601 N N . HIS A 1 78 ? 5.562 -11.391 -7.086 1 94.88 78 HIS A N 1
ATOM 602 C CA . HIS A 1 78 ? 6.824 -11.047 -7.73 1 94.88 78 HIS A CA 1
ATOM 603 C C . HIS A 1 78 ? 6.629 -10.766 -9.219 1 94.88 78 HIS A C 1
ATOM 605 O O . HIS A 1 78 ? 5.57 -11.062 -9.773 1 94.88 78 HIS A O 1
ATOM 611 N N . THR A 1 79 ? 7.551 -10.172 -9.859 1 93.25 79 THR A N 1
ATOM 612 C CA . THR A 1 79 ? 7.363 -9.641 -11.211 1 93.25 79 THR A CA 1
ATOM 613 C C . THR A 1 79 ? 7.789 -10.664 -12.258 1 93.25 79 THR A C 1
ATOM 615 O O . THR A 1 79 ? 7.957 -10.328 -13.43 1 93.25 79 THR A O 1
ATOM 618 N N . GLY A 1 80 ? 7.77 -11.859 -11.953 1 88.06 80 GLY A N 1
ATOM 619 C CA . GLY A 1 80 ? 7.965 -12.945 -12.898 1 88.06 80 GLY A CA 1
ATOM 620 C C . GLY A 1 80 ? 9.234 -12.797 -13.719 1 88.06 80 GLY A C 1
ATOM 621 O O . GLY A 1 80 ? 10.234 -12.266 -13.234 1 88.06 80 GLY A O 1
ATOM 622 N N . PRO A 1 81 ? 8.898 -13.578 -14.797 1 91 81 PRO A N 1
ATOM 623 C CA . PRO A 1 81 ? 7.645 -13.961 -15.445 1 91 81 PRO A CA 1
ATOM 624 C C . PRO A 1 81 ? 7.152 -15.336 -15.008 1 91 81 PRO A C 1
ATOM 626 O O . PRO A 1 81 ? 5.984 -15.672 -15.211 1 91 81 PRO A O 1
ATOM 629 N N . LYS A 1 82 ? 7.988 -16.203 -14.516 1 93 82 LYS A N 1
ATOM 630 C CA . LYS A 1 82 ? 7.617 -17.562 -14.156 1 93 82 LYS A CA 1
ATOM 631 C C . LYS A 1 82 ? 7.922 -17.844 -12.688 1 93 82 LYS A C 1
ATOM 633 O O . LYS A 1 82 ? 8.578 -17.047 -12.016 1 93 82 LYS A O 1
ATOM 638 N N . LEU A 1 83 ? 7.391 -18.984 -12.273 1 95.94 83 LEU A N 1
ATOM 639 C CA . LEU A 1 83 ? 7.719 -19.453 -10.93 1 95.94 83 LEU A CA 1
ATOM 640 C C . LEU A 1 83 ? 9.227 -19.594 -10.758 1 95.94 83 LEU A C 1
ATOM 642 O O . LEU A 1 83 ? 9.93 -20.016 -11.68 1 95.94 83 LEU A O 1
ATOM 646 N N . HIS A 1 84 ? 9.664 -19.266 -9.594 1 94.5 84 HIS A N 1
ATOM 647 C CA . HIS A 1 84 ? 11.078 -19.359 -9.234 1 94.5 84 HIS A CA 1
ATOM 648 C C . HIS A 1 84 ? 11.32 -20.453 -8.203 1 94.5 84 HIS A C 1
ATOM 650 O O . HIS A 1 84 ? 10.445 -20.75 -7.395 1 94.5 84 HIS A O 1
ATOM 656 N N . LYS A 1 85 ? 12.492 -20.938 -8.203 1 94.12 85 LYS A N 1
ATOM 657 C CA . LYS A 1 85 ? 12.836 -22.047 -7.32 1 94.12 85 LYS A CA 1
ATOM 658 C C . LYS A 1 85 ? 12.68 -21.656 -5.855 1 94.12 85 LYS A C 1
ATOM 660 O O . LYS A 1 85 ? 12.367 -22.516 -5.012 1 94.12 85 LYS A O 1
ATOM 665 N N . ASN A 1 86 ? 12.898 -20.344 -5.586 1 94.19 86 ASN A N 1
ATOM 666 C CA . ASN A 1 86 ? 12.859 -19.891 -4.199 1 94.19 86 ASN A CA 1
ATOM 667 C C . ASN A 1 86 ? 11.445 -19.531 -3.768 1 94.19 86 ASN A C 1
ATOM 669 O O . ASN A 1 86 ? 11.219 -19.156 -2.617 1 94.19 86 ASN A O 1
ATOM 673 N N . ASP A 1 87 ? 10.539 -19.703 -4.652 1 95.81 87 ASP A N 1
ATOM 674 C CA . ASP A 1 87 ? 9.195 -19.219 -4.367 1 95.81 87 ASP A CA 1
ATOM 675 C C . ASP A 1 87 ? 8.547 -20 -3.225 1 95.81 87 ASP A C 1
ATOM 677 O O . ASP A 1 87 ? 7.816 -19.438 -2.412 1 95.81 87 ASP A O 1
ATOM 681 N N . ILE A 1 88 ? 8.828 -21.219 -3.158 1 94.94 88 ILE A N 1
ATOM 682 C CA . ILE A 1 88 ? 8.258 -22.031 -2.086 1 94.94 88 ILE A CA 1
ATOM 683 C C . ILE A 1 88 ? 8.773 -21.531 -0.737 1 94.94 88 ILE A C 1
ATOM 685 O O . ILE A 1 88 ? 8.016 -21.422 0.225 1 94.94 88 ILE A O 1
ATOM 689 N N . ALA A 1 89 ? 10.062 -21.297 -0.677 1 93.5 89 ALA A N 1
ATOM 690 C CA . ALA A 1 89 ? 10.656 -20.797 0.562 1 93.5 89 ALA A CA 1
ATOM 691 C C . ALA A 1 89 ? 10.039 -19.469 0.972 1 93.5 89 ALA A C 1
ATOM 693 O O . ALA A 1 89 ? 9.758 -19.234 2.152 1 93.5 89 ALA A O 1
ATOM 694 N N . ILE A 1 90 ? 9.867 -18.594 0.037 1 92.5 90 ILE A N 1
ATOM 695 C CA . ILE A 1 90 ? 9.258 -17.297 0.305 1 92.5 90 ILE A CA 1
ATOM 696 C C . ILE A 1 90 ? 7.82 -17.484 0.792 1 92.5 90 ILE A C 1
ATOM 698 O O . ILE A 1 90 ? 7.383 -16.828 1.737 1 92.5 90 ILE A O 1
ATOM 702 N N . ASN A 1 91 ? 7.133 -18.406 0.163 1 94.06 91 ASN A N 1
ATOM 703 C CA . ASN A 1 91 ? 5.754 -18.672 0.55 1 94.06 91 ASN A CA 1
ATOM 704 C C . ASN A 1 91 ? 5.664 -19.188 1.985 1 94.06 91 ASN A C 1
ATOM 706 O O . ASN A 1 91 ? 4.727 -18.844 2.711 1 94.06 91 ASN A O 1
ATOM 710 N N . GLU A 1 92 ? 6.59 -19.984 2.389 1 91.5 92 GLU A N 1
ATOM 711 C CA . GLU A 1 92 ? 6.605 -20.469 3.766 1 91.5 92 GLU A CA 1
ATOM 712 C C . GLU A 1 92 ? 6.777 -19.312 4.754 1 91.5 92 GLU A C 1
ATOM 714 O O . GLU A 1 92 ? 6.164 -19.312 5.824 1 91.5 92 GLU A O 1
ATOM 719 N N . LEU A 1 93 ? 7.605 -18.406 4.375 1 87.88 93 LEU A N 1
ATOM 720 C CA . LEU A 1 93 ? 7.77 -17.219 5.203 1 87.88 93 LEU A CA 1
ATOM 721 C C . LEU A 1 93 ? 6.473 -16.422 5.277 1 87.88 93 LEU A C 1
ATOM 723 O O . LEU A 1 93 ? 6.086 -15.945 6.348 1 87.88 93 LEU A O 1
ATOM 727 N N . MET A 1 94 ? 5.746 -16.297 4.176 1 90.19 94 MET A N 1
ATOM 728 C CA . MET A 1 94 ? 4.508 -15.531 4.09 1 90.19 94 MET A CA 1
ATOM 729 C C . MET A 1 94 ? 3.406 -16.172 4.926 1 90.19 94 MET A C 1
ATOM 731 O O . MET A 1 94 ? 2.518 -15.484 5.434 1 90.19 94 MET A O 1
ATOM 735 N N . LYS A 1 95 ? 3.486 -17.469 5.082 1 89 95 LYS A N 1
ATOM 736 C CA . LYS A 1 95 ? 2.467 -18.203 5.816 1 89 95 LYS A CA 1
ATOM 737 C C . LYS A 1 95 ? 2.441 -17.797 7.285 1 89 95 LYS A C 1
ATOM 739 O O . LYS A 1 95 ? 1.449 -18.016 7.98 1 89 95 LYS A O 1
ATOM 744 N N . ARG A 1 96 ? 3.514 -17.297 7.703 1 83.38 96 ARG A N 1
ATOM 745 C CA . ARG A 1 96 ? 3.561 -16.797 9.078 1 83.38 96 ARG A CA 1
ATOM 746 C C . ARG A 1 96 ? 2.637 -15.602 9.258 1 83.38 96 ARG A C 1
ATOM 748 O O . ARG A 1 96 ? 2.191 -15.32 10.375 1 83.38 96 ARG A O 1
ATOM 755 N N . TYR A 1 97 ? 2.303 -14.93 8.219 1 81.25 97 TYR A N 1
ATOM 756 C CA . TYR A 1 97 ? 1.44 -13.758 8.258 1 81.25 97 TYR A CA 1
ATOM 757 C C . TYR A 1 97 ? 0.038 -14.094 7.77 1 81.25 97 TYR A C 1
ATOM 759 O O . TYR A 1 97 ? -0.942 -13.484 8.203 1 81.25 97 TYR A O 1
ATOM 767 N N . CYS A 1 98 ? 0.031 -14.945 6.859 1 85.69 98 CYS A N 1
ATOM 768 C CA . CYS A 1 98 ? -1.214 -15.32 6.203 1 85.69 98 CYS A CA 1
ATOM 769 C C . CYS A 1 98 ? -1.194 -16.797 5.805 1 85.69 98 CYS A C 1
ATOM 771 O O . CYS A 1 98 ? -0.5 -17.172 4.863 1 85.69 98 CYS A O 1
ATOM 773 N N . SER A 1 99 ? -1.959 -17.547 6.473 1 87.25 99 SER A N 1
ATOM 774 C CA . SER A 1 99 ? -1.943 -19 6.297 1 87.25 99 SER A CA 1
ATOM 775 C C . SER A 1 99 ? -2.344 -19.391 4.879 1 87.25 99 SER A C 1
ATOM 777 O O . SER A 1 99 ? -1.802 -20.344 4.316 1 87.25 99 SER A O 1
ATOM 779 N N . ASN A 1 100 ? -3.303 -18.656 4.309 1 89.25 100 ASN A N 1
ATOM 780 C CA . ASN A 1 100 ? -3.742 -18.922 2.943 1 89.25 100 ASN A CA 1
ATOM 781 C C . ASN A 1 100 ? -3.217 -17.891 1.965 1 89.25 100 ASN A C 1
ATOM 783 O O . ASN A 1 100 ? -3.979 -17.328 1.17 1 89.25 100 ASN A O 1
ATOM 787 N N . SER A 1 101 ? -1.93 -17.828 2.01 1 92.56 101 SER A N 1
ATOM 788 C CA . SER A 1 101 ? -1.268 -16.812 1.208 1 92.56 101 SER A CA 1
ATOM 789 C C . SER A 1 101 ? -1.345 -17.141 -0.28 1 92.56 101 SER A C 1
ATOM 791 O O . SER A 1 101 ? -1.156 -18.281 -0.678 1 92.56 101 SER A O 1
ATOM 793 N N . VAL A 1 102 ? -1.657 -16.109 -1.082 1 96.38 102 VAL A N 1
ATOM 794 C CA . VAL A 1 102 ? -1.68 -16.266 -2.531 1 96.38 102 VAL A CA 1
ATOM 795 C C . VAL A 1 102 ? -0.434 -15.633 -3.143 1 96.38 102 VAL A C 1
ATOM 797 O O . VAL A 1 102 ? -0.016 -14.547 -2.729 1 96.38 102 VAL A O 1
ATOM 800 N N . LEU A 1 103 ? 0.178 -16.328 -4.125 1 96.94 103 LEU A N 1
ATOM 801 C CA . LEU A 1 103 ? 1.217 -15.758 -4.977 1 96.94 103 LEU A CA 1
ATOM 802 C C . LEU A 1 103 ? 0.622 -15.219 -6.273 1 96.94 103 LEU A C 1
ATOM 804 O O . LEU A 1 103 ? -0.094 -15.938 -6.977 1 96.94 103 LEU A O 1
ATOM 808 N N . VAL A 1 104 ? 0.854 -13.953 -6.559 1 97.25 104 VAL A N 1
ATOM 809 C CA . VAL A 1 104 ? 0.485 -13.391 -7.852 1 97.25 104 VAL A CA 1
ATOM 810 C C . VAL A 1 104 ? 1.744 -13 -8.625 1 97.25 104 VAL A C 1
ATOM 812 O O . VAL A 1 104 ? 2.527 -12.164 -8.164 1 97.25 104 VAL A O 1
ATOM 815 N N . ILE A 1 105 ? 1.929 -13.625 -9.734 1 96.19 105 ILE A N 1
ATOM 816 C CA . ILE A 1 105 ? 3.014 -13.234 -10.625 1 96.19 105 ILE A CA 1
ATOM 817 C C . ILE A 1 105 ? 2.533 -12.133 -11.578 1 96.19 105 ILE A C 1
ATOM 819 O O . ILE A 1 105 ? 1.533 -12.312 -12.273 1 96.19 105 ILE A O 1
ATOM 823 N N . ILE A 1 106 ? 3.162 -11.062 -11.539 1 93.06 106 ILE A N 1
ATOM 824 C CA . ILE A 1 106 ? 2.863 -9.914 -12.398 1 93.06 106 ILE A CA 1
ATOM 825 C C . ILE A 1 106 ? 4.047 -9.641 -13.32 1 93.06 106 ILE A C 1
ATOM 827 O O . ILE A 1 106 ? 5.09 -9.148 -12.875 1 93.06 106 ILE A O 1
ATOM 831 N N . ASP A 1 107 ? 3.852 -9.938 -14.516 1 89.38 107 ASP A N 1
ATOM 832 C CA . ASP A 1 107 ? 4.91 -9.711 -15.492 1 89.38 107 ASP A CA 1
ATOM 833 C C . ASP A 1 107 ? 4.895 -8.266 -15.984 1 89.38 107 ASP A C 1
ATOM 835 O O . ASP A 1 107 ? 3.986 -7.867 -16.719 1 89.38 107 ASP A O 1
ATOM 839 N N . VAL A 1 108 ? 5.91 -7.484 -15.688 1 84.81 108 VAL A N 1
ATOM 840 C CA . VAL A 1 108 ? 5.938 -6.051 -15.961 1 84.81 108 VAL A CA 1
ATOM 841 C C . VAL A 1 108 ? 6.539 -5.805 -17.344 1 84.81 108 VAL A C 1
ATOM 843 O O . VAL A 1 108 ? 6.57 -4.668 -17.812 1 84.81 108 VAL A O 1
ATOM 846 N N . LYS A 1 109 ? 6.973 -6.781 -17.984 1 76.56 109 LYS A N 1
ATOM 847 C CA . LYS A 1 109 ? 7.5 -6.594 -19.328 1 76.56 109 LYS A CA 1
ATOM 848 C C . LYS A 1 109 ? 6.371 -6.418 -20.344 1 76.56 109 LYS A C 1
ATOM 850 O O . LYS A 1 109 ? 5.367 -7.129 -20.281 1 76.56 109 LYS A O 1
ATOM 855 N N . PRO A 1 110 ? 6.523 -5.238 -20.922 1 59.78 110 PRO A N 1
ATOM 856 C CA . PRO A 1 110 ? 5.484 -4.906 -21.906 1 59.78 110 PRO A CA 1
ATOM 857 C C . PRO A 1 110 ? 5.219 -6.043 -22.891 1 59.78 110 PRO A C 1
ATOM 859 O O . PRO A 1 110 ? 6.16 -6.605 -23.453 1 59.78 110 PRO A O 1
ATOM 862 N N . LYS A 1 111 ? 4.184 -6.754 -22.656 1 61.28 111 LYS A N 1
ATOM 863 C CA . LYS A 1 111 ? 3.732 -7.629 -23.734 1 61.28 111 LYS A CA 1
ATOM 864 C C . LYS A 1 111 ? 2.508 -7.051 -24.438 1 61.28 111 LYS A C 1
ATOM 866 O O . LYS A 1 111 ? 1.913 -6.078 -23.969 1 61.28 111 LYS A O 1
ATOM 871 N N . ASP A 1 112 ? 2.281 -7.512 -25.641 1 53.44 112 ASP A N 1
ATOM 872 C CA . ASP A 1 112 ? 1.251 -6.961 -26.516 1 53.44 112 ASP A CA 1
ATOM 873 C C . ASP A 1 112 ? -0.069 -6.789 -25.766 1 53.44 112 ASP A C 1
ATOM 875 O O . ASP A 1 112 ? -0.819 -5.844 -26.031 1 53.44 112 ASP A O 1
ATOM 879 N N . LEU A 1 113 ? -0.436 -7.918 -25.062 1 50.78 113 LEU A N 1
ATOM 880 C CA . LEU A 1 113 ? -1.825 -7.91 -24.609 1 50.78 113 LEU A CA 1
ATOM 881 C C . LEU A 1 113 ? -1.91 -7.664 -23.109 1 50.78 113 LEU A C 1
ATOM 883 O O . LEU A 1 113 ? -2.359 -8.539 -22.359 1 50.78 113 LEU A O 1
ATOM 887 N N . GLY A 1 114 ? -1.323 -6.582 -22.516 1 56.69 114 GLY A N 1
ATOM 888 C CA . GLY A 1 114 ? -1.634 -6.148 -21.156 1 56.69 114 GLY A CA 1
ATOM 889 C C . GLY A 1 114 ? -0.762 -6.812 -20.109 1 56.69 114 GLY A C 1
ATOM 890 O O . GLY A 1 114 ? 0.132 -7.594 -20.438 1 56.69 114 GLY A O 1
ATOM 891 N N . LEU A 1 115 ? -0.867 -6.363 -18.797 1 58.72 115 LEU A N 1
ATOM 892 C CA . LEU A 1 115 ? -0.062 -6.914 -17.703 1 58.72 115 LEU A CA 1
ATOM 893 C C . LEU A 1 115 ? -0.6 -8.266 -17.266 1 58.72 115 LEU A C 1
ATOM 895 O O . LEU A 1 115 ? -1.621 -8.344 -16.578 1 58.72 115 LEU A O 1
ATOM 899 N N . PRO A 1 116 ? -0.007 -9.273 -17.719 1 72.62 116 PRO A N 1
ATOM 900 C CA . PRO A 1 116 ? -0.468 -10.609 -17.312 1 72.62 116 PRO A CA 1
ATOM 901 C C . PRO A 1 116 ? -0.311 -10.867 -15.82 1 72.62 116 PRO A C 1
ATOM 903 O O . PRO A 1 116 ? 0.729 -10.547 -15.242 1 72.62 116 PRO A O 1
ATOM 906 N N . THR A 1 117 ? -1.367 -11.164 -15.156 1 88.12 117 THR A N 1
ATOM 907 C CA . THR A 1 117 ? -1.304 -11.641 -13.781 1 88.12 117 THR A CA 1
ATOM 908 C C . THR A 1 117 ? -1.659 -13.117 -13.703 1 88.12 117 THR A C 1
ATOM 910 O O . THR A 1 117 ? -2.58 -13.578 -14.375 1 88.12 117 THR A O 1
ATOM 913 N N . GLU A 1 118 ? -0.869 -13.906 -13.008 1 93.38 118 GLU A N 1
ATOM 914 C CA . GLU A 1 118 ? -1.138 -15.312 -12.719 1 93.38 118 GLU A CA 1
ATOM 915 C C . GLU A 1 118 ? -1.162 -15.562 -11.211 1 93.38 118 GLU A C 1
ATOM 917 O O . GLU A 1 118 ? -0.235 -15.18 -10.492 1 93.38 118 GLU A O 1
ATOM 922 N N . GLY A 1 119 ? -2.219 -16.234 -10.805 1 96.31 119 GLY A N 1
ATOM 923 C CA . GLY A 1 119 ? -2.348 -16.562 -9.391 1 96.31 119 GLY A CA 1
ATOM 924 C C . GLY A 1 119 ? -1.95 -17.984 -9.07 1 96.31 119 GLY A C 1
ATOM 925 O O . GLY A 1 119 ? -2.176 -18.891 -9.875 1 96.31 119 GLY A O 1
ATOM 926 N N . TYR A 1 120 ? -1.379 -18.188 -7.875 1 96.31 120 TYR A N 1
ATOM 927 C CA . TYR A 1 120 ? -1.001 -19.516 -7.402 1 96.31 120 TYR A CA 1
ATOM 928 C C . TYR A 1 120 ? -1.293 -19.672 -5.914 1 96.31 120 TYR A C 1
ATOM 930 O O . TYR A 1 120 ? -1.253 -18.688 -5.164 1 96.31 120 TYR A O 1
ATOM 938 N N . ILE A 1 121 ? -1.529 -20.875 -5.5 1 95.25 121 ILE A N 1
ATOM 939 C CA . ILE A 1 121 ? -1.602 -21.234 -4.09 1 95.25 121 ILE A CA 1
ATOM 940 C C . ILE A 1 121 ? -0.716 -22.453 -3.816 1 95.25 121 ILE A C 1
ATOM 942 O O . ILE A 1 121 ? -0.612 -23.344 -4.652 1 95.25 121 ILE A O 1
ATOM 946 N N . SER A 1 122 ? -0.074 -22.438 -2.686 1 93.81 122 SER A N 1
ATOM 947 C CA . SER A 1 122 ? 0.751 -23.578 -2.307 1 93.81 122 SER A CA 1
ATOM 948 C C . SER A 1 122 ? -0.104 -24.734 -1.812 1 93.81 122 SER A C 1
ATOM 950 O O . SER A 1 122 ? -1.023 -24.547 -1.015 1 93.81 122 SER A O 1
ATOM 952 N N . VAL A 1 123 ? 0.158 -25.859 -2.314 1 92.31 123 VAL A N 1
ATOM 953 C CA . VAL A 1 123 ? -0.552 -27.062 -1.892 1 92.31 123 VAL A CA 1
ATOM 954 C C . VAL A 1 123 ? 0.451 -28.141 -1.501 1 92.31 123 VAL A C 1
ATOM 956 O O . VAL A 1 123 ? 1.571 -28.172 -2.018 1 92.31 123 VAL A O 1
ATOM 959 N N . GLU A 1 124 ? 0.037 -28.922 -0.549 1 90.25 124 GLU A N 1
ATOM 960 C CA . GLU A 1 124 ? 0.861 -30.062 -0.158 1 90.25 124 GLU A CA 1
ATOM 961 C C . GLU A 1 124 ? 0.497 -31.312 -0.962 1 90.25 124 GLU A C 1
ATOM 963 O O . GLU A 1 124 ? -0.672 -31.703 -1.022 1 90.25 124 GLU A O 1
ATOM 968 N N . GLU A 1 125 ? 1.457 -31.844 -1.565 1 89.06 125 GLU A N 1
ATOM 969 C CA . GLU A 1 125 ? 1.269 -33.094 -2.271 1 89.06 125 GLU A CA 1
ATOM 970 C C . GLU A 1 125 ? 1.696 -34.281 -1.409 1 89.06 125 GLU A C 1
ATOM 972 O O . GLU A 1 125 ? 2.854 -34.375 -0.992 1 89.06 125 GLU A O 1
ATOM 977 N N . VAL A 1 126 ? 0.732 -35.125 -1.204 1 88.69 126 VAL A N 1
ATOM 978 C CA . VAL A 1 126 ? 1 -36.344 -0.416 1 88.69 126 VAL A CA 1
ATOM 979 C C . VAL A 1 126 ? 1.383 -37.469 -1.342 1 88.69 126 VAL A C 1
ATOM 981 O O . VAL A 1 126 ? 0.663 -37.781 -2.297 1 88.69 126 VAL A O 1
ATOM 984 N N . HIS A 1 127 ? 2.482 -38.094 -0.95 1 88.25 127 HIS A N 1
ATOM 985 C CA . HIS A 1 127 ? 2.965 -39.219 -1.741 1 88.25 127 HIS A CA 1
ATOM 986 C C . HIS A 1 127 ? 2.414 -40.531 -1.213 1 88.25 127 HIS A C 1
ATOM 988 O O . HIS A 1 127 ? 2.373 -40.75 0 1 88.25 127 HIS A O 1
ATOM 994 N N . ASP A 1 128 ? 1.951 -41.375 -2.053 1 87.5 128 ASP A N 1
ATOM 995 C CA . ASP A 1 128 ? 1.385 -42.688 -1.697 1 87.5 128 ASP A CA 1
ATOM 996 C C . ASP A 1 128 ? 2.455 -43.625 -1.131 1 87.5 128 ASP A C 1
ATOM 998 O O . ASP A 1 128 ? 2.152 -44.5 -0.326 1 87.5 128 ASP A O 1
ATOM 1002 N N . ASP A 1 129 ? 3.572 -43.406 -1.584 1 90 129 ASP A N 1
ATOM 1003 C CA . ASP A 1 129 ? 4.629 -44.344 -1.197 1 90 129 ASP A CA 1
ATOM 1004 C C . ASP A 1 129 ? 5.152 -44.031 0.203 1 90 129 ASP A C 1
ATOM 1006 O O . ASP A 1 129 ? 6.117 -44.625 0.663 1 90 129 ASP A O 1
ATOM 1010 N N . GLY A 1 130 ? 4.699 -43.062 0.875 1 85.62 130 GLY A N 1
ATOM 1011 C CA . GLY A 1 130 ? 5.043 -42.75 2.258 1 85.62 130 GLY A CA 1
ATOM 1012 C C . GLY A 1 130 ? 6.168 -41.75 2.393 1 85.62 130 GLY A C 1
ATOM 1013 O O . GLY A 1 130 ? 6.625 -41.469 3.502 1 85.62 130 GLY A O 1
ATOM 1014 N N . THR A 1 131 ? 6.68 -41.375 1.267 1 84.44 131 THR A N 1
ATOM 1015 C CA . THR A 1 131 ? 7.707 -40.344 1.354 1 84.44 131 THR A CA 1
ATOM 1016 C C . THR A 1 131 ? 7.129 -39.062 1.9 1 84.44 131 THR A C 1
ATOM 1018 O O . THR A 1 131 ? 5.914 -38.844 1.847 1 84.44 131 THR A O 1
ATOM 1021 N N . PRO A 1 132 ? 7.945 -38.219 2.463 1 86.69 132 PRO A N 1
ATOM 1022 C CA . PRO A 1 132 ? 7.453 -36.938 3.027 1 86.69 132 PRO A CA 1
ATOM 1023 C C . PRO A 1 132 ? 6.699 -36.094 2.008 1 86.69 132 PRO A C 1
ATOM 1025 O O . PRO A 1 132 ? 6.988 -36.156 0.811 1 86.69 132 PRO A O 1
ATOM 1028 N N . THR A 1 133 ? 5.73 -35.344 2.479 1 87.44 133 THR A N 1
ATOM 1029 C CA . THR A 1 133 ? 4.902 -34.469 1.661 1 87.44 133 THR A CA 1
ATOM 1030 C C . THR A 1 133 ? 5.746 -33.375 1.018 1 87.44 133 THR A C 1
ATOM 1032 O O . THR A 1 133 ? 6.762 -32.969 1.579 1 87.44 133 THR A O 1
ATOM 1035 N N . SER A 1 134 ? 5.453 -33.156 -0.282 1 89.88 134 SER A N 1
ATOM 1036 C CA . SER A 1 134 ? 6.105 -32.062 -0.982 1 89.88 134 SER A CA 1
ATOM 1037 C C . SER A 1 134 ? 5.141 -30.891 -1.204 1 89.88 134 SER A C 1
ATOM 1039 O O . SER A 1 134 ? 3.938 -31.094 -1.367 1 89.88 134 SER A O 1
ATOM 1041 N N . LYS A 1 135 ? 5.719 -29.656 -1.082 1 91.81 135 LYS A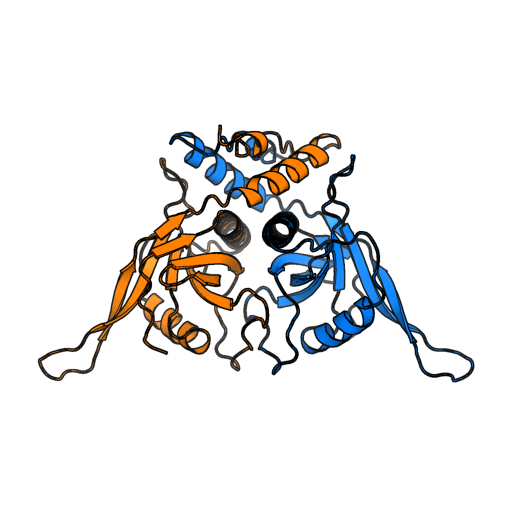 N 1
ATOM 1042 C CA . LYS A 1 135 ? 4.926 -28.453 -1.352 1 91.81 135 LYS A CA 1
ATOM 1043 C C . LYS A 1 135 ? 5.098 -28 -2.797 1 91.81 135 LYS A C 1
ATOM 1045 O O . LYS A 1 135 ? 6.215 -27.984 -3.316 1 91.81 135 LYS A O 1
ATOM 1050 N N . THR A 1 136 ? 3.979 -27.75 -3.457 1 93.62 136 THR A N 1
ATOM 1051 C CA . THR A 1 136 ? 3.969 -27.266 -4.832 1 93.62 136 THR A CA 1
ATOM 1052 C C . THR A 1 136 ? 2.949 -26.141 -5 1 93.62 136 THR A C 1
ATOM 1054 O O . THR A 1 136 ? 2.225 -25.812 -4.062 1 93.62 136 THR A O 1
ATOM 1057 N N . PHE A 1 137 ? 2.98 -25.516 -6.156 1 95.5 137 PHE A N 1
ATOM 1058 C CA . PHE A 1 137 ? 2.027 -24.453 -6.453 1 95.5 137 PHE A CA 1
ATOM 1059 C C . PHE A 1 137 ? 0.951 -24.938 -7.414 1 95.5 137 PHE A C 1
ATOM 1061 O O . PHE A 1 137 ? 1.247 -25.656 -8.375 1 95.5 137 PHE A O 1
ATOM 1068 N N . GLU A 1 138 ? -0.183 -24.609 -7.074 1 94.44 138 GLU A N 1
ATOM 1069 C CA . GLU A 1 138 ? -1.315 -24.828 -7.973 1 94.44 138 GLU A CA 1
ATOM 1070 C C . GLU A 1 138 ? -1.843 -23.5 -8.516 1 94.44 138 GLU A C 1
ATOM 1072 O O . GLU A 1 138 ? -1.967 -22.531 -7.766 1 94.44 138 GLU A O 1
ATOM 1077 N N . HIS A 1 139 ? -2.172 -23.562 -9.766 1 94.56 139 HIS A N 1
ATOM 1078 C CA . HIS A 1 139 ? -2.682 -22.359 -10.43 1 94.56 139 HIS A CA 1
ATOM 1079 C C . HIS A 1 139 ? -4.09 -22.016 -9.945 1 94.56 139 HIS A C 1
ATOM 1081 O O . HIS A 1 139 ? -4.918 -22.922 -9.766 1 94.56 139 HIS A O 1
ATOM 1087 N N . VAL A 1 140 ? -4.359 -20.734 -9.75 1 94.88 140 VAL A N 1
ATOM 1088 C CA . VAL A 1 140 ? -5.691 -20.203 -9.469 1 94.88 140 VAL A CA 1
ATOM 1089 C C . VAL A 1 140 ? -6.023 -19.078 -10.438 1 94.88 140 VAL A C 1
ATOM 1091 O O . VAL A 1 140 ? -5.148 -18.281 -10.789 1 94.88 140 VAL A O 1
ATOM 1094 N N . THR A 1 141 ? -7.238 -18.984 -10.812 1 92.94 141 THR A N 1
ATOM 1095 C CA . THR A 1 141 ? -7.676 -17.953 -11.75 1 92.94 141 THR A CA 1
ATOM 1096 C C . THR A 1 141 ? -7.441 -16.562 -11.172 1 92.94 141 THR A C 1
ATOM 1098 O O . THR A 1 141 ? -7.777 -16.297 -10.016 1 92.94 141 THR A O 1
ATOM 1101 N N . SER A 1 142 ? -6.816 -15.781 -11.945 1 92.38 142 SER A N 1
ATOM 1102 C CA . SER A 1 142 ? -6.598 -14.383 -11.594 1 92.38 142 SER A CA 1
ATOM 1103 C C . SER A 1 142 ? -7.18 -13.445 -12.648 1 92.38 142 SER A C 1
ATOM 1105 O O . SER A 1 142 ? -7.059 -13.703 -13.852 1 92.38 142 SER A O 1
ATOM 1107 N N . GLU A 1 143 ? -7.879 -12.383 -12.141 1 89.44 143 GLU A N 1
ATOM 1108 C CA . GLU A 1 143 ? -8.43 -11.383 -13.047 1 89.44 143 GLU A CA 1
ATOM 1109 C C . GLU A 1 143 ? -8.133 -9.969 -12.555 1 89.44 143 GLU A C 1
ATOM 1111 O O . GLU A 1 143 ? -7.895 -9.758 -11.359 1 89.44 143 GLU A O 1
ATOM 1116 N N . ILE A 1 144 ? -8.117 -9.133 -13.414 1 85.25 144 ILE A N 1
ATOM 1117 C CA . ILE A 1 144 ? -7.945 -7.723 -13.062 1 85.25 144 ILE A CA 1
ATOM 1118 C C . ILE A 1 144 ? -9.312 -7.086 -12.812 1 85.25 144 ILE A C 1
ATOM 1120 O O . ILE A 1 144 ? -10.195 -7.145 -13.672 1 85.25 144 ILE A O 1
ATOM 1124 N N . GLY A 1 145 ? -9.469 -6.605 -11.562 1 79.06 145 GLY A N 1
ATOM 1125 C CA . GLY A 1 145 ? -10.734 -5.988 -11.203 1 79.06 145 GLY A CA 1
ATOM 1126 C C . GLY A 1 145 ? -10.844 -4.543 -11.648 1 79.06 145 GLY A C 1
ATOM 1127 O O . GLY A 1 145 ? -9.859 -3.801 -11.617 1 79.06 145 GLY A O 1
ATOM 1128 N N . ALA A 1 146 ? -11.969 -4.105 -12.344 1 57.5 146 ALA A N 1
ATOM 1129 C CA . ALA A 1 146 ? -12.305 -2.719 -12.664 1 57.5 146 ALA A CA 1
ATOM 1130 C C . ALA A 1 146 ? -13.25 -2.127 -11.625 1 57.5 146 ALA A C 1
ATOM 1132 O O . ALA A 1 146 ? -14.391 -2.582 -11.484 1 57.5 146 ALA A O 1
ATOM 1133 N N . GLU A 1 147 ? -12.867 -2.049 -10.43 1 52.06 147 GLU A N 1
ATOM 1134 C CA . GLU A 1 147 ? -13.898 -1.473 -9.578 1 52.06 147 GLU A CA 1
ATOM 1135 C C . GLU A 1 147 ? -14.375 -0.125 -10.117 1 52.06 147 GLU A C 1
ATOM 1137 O O . GLU A 1 147 ? -13.562 0.708 -10.523 1 52.06 147 GLU A O 1
ATOM 1142 N N . GLU A 1 148 ? -15.633 0.057 -10.555 1 46.97 148 GLU A N 1
ATOM 1143 C CA . GLU A 1 148 ? -16.312 1.269 -11 1 46.97 148 GLU A CA 1
ATOM 1144 C C . GLU A 1 148 ? -15.922 2.469 -10.141 1 46.97 148 GLU A C 1
ATOM 1146 O O . GLU A 1 148 ? -15.812 3.59 -10.648 1 46.97 148 GLU A O 1
ATOM 1151 N N . ALA A 1 149 ? -15.977 2.514 -9.039 1 45 149 ALA A N 1
ATOM 1152 C CA . ALA A 1 149 ? -15.773 3.627 -8.125 1 45 149 ALA A CA 1
ATOM 1153 C C . ALA A 1 149 ? -14.359 4.191 -8.25 1 45 149 ALA A C 1
ATOM 1155 O O . ALA A 1 149 ? -14.141 5.387 -8.062 1 45 149 ALA A O 1
ATOM 1156 N N . GLU A 1 150 ? -13.422 3.404 -8.438 1 46.22 150 GLU A N 1
ATOM 1157 C CA . GLU A 1 150 ? -12.008 3.771 -8.492 1 46.22 150 GLU A CA 1
ATOM 1158 C C . GLU A 1 150 ? -11.719 4.676 -9.688 1 46.22 150 GLU A C 1
ATOM 1160 O O . GLU A 1 150 ? -10.797 5.492 -9.648 1 46.22 150 GLU A O 1
ATOM 1165 N N . GLU A 1 151 ? -12.625 4.711 -10.672 1 42.31 151 GLU A N 1
ATOM 1166 C CA . GLU A 1 151 ? -12.406 5.438 -11.922 1 42.31 151 GLU A CA 1
ATOM 1167 C C . GLU A 1 151 ? -12.516 6.945 -11.703 1 42.31 151 GLU A C 1
ATOM 1169 O O . GLU A 1 151 ? -11.727 7.715 -12.258 1 42.31 151 GLU A O 1
ATOM 1174 N N . VAL A 1 152 ? -13.375 7.414 -10.852 1 42.69 152 VAL A N 1
ATOM 1175 C CA . VAL A 1 152 ? -13.664 8.836 -10.742 1 42.69 152 VAL A CA 1
ATOM 1176 C C . VAL A 1 152 ? -12.484 9.547 -10.07 1 42.69 152 VAL A C 1
ATOM 1178 O O . VAL A 1 152 ? -12.086 10.641 -10.492 1 42.69 152 VAL A O 1
ATOM 1181 N N . GLY A 1 153 ? -12.062 8.953 -9.117 1 40.88 153 GLY A N 1
ATOM 1182 C CA . GLY A 1 153 ? -11.023 9.641 -8.359 1 40.88 153 GLY A CA 1
ATOM 1183 C C . GLY A 1 153 ? -9.742 9.836 -9.141 1 40.88 153 GLY A C 1
ATOM 1184 O O . GLY A 1 153 ? -9.094 10.875 -9.031 1 40.88 153 GLY A O 1
ATOM 1185 N N . VAL A 1 154 ? -9.492 8.859 -9.977 1 41.81 154 VAL A N 1
ATOM 1186 C CA . VAL A 1 154 ? -8.258 8.945 -10.766 1 41.81 154 VAL A CA 1
ATOM 1187 C C . VAL A 1 154 ? -8.414 10.016 -11.844 1 41.81 154 VAL A C 1
ATOM 1189 O O . VAL A 1 154 ? -7.469 10.75 -12.133 1 41.81 154 VAL A O 1
ATOM 1192 N N . GLU A 1 155 ? -9.602 10.125 -12.328 1 40.06 155 GLU A N 1
ATOM 1193 C CA . GLU A 1 155 ? -9.859 11.094 -13.383 1 40.06 155 GLU A CA 1
ATOM 1194 C C . GLU A 1 155 ? -9.648 12.523 -12.883 1 40.06 155 GLU A C 1
ATOM 1196 O O . GLU A 1 155 ? -9.062 13.344 -13.594 1 40.06 155 GLU A O 1
ATOM 1201 N N . HIS A 1 156 ? -10.203 12.859 -11.859 1 42.22 156 HIS A N 1
ATOM 1202 C CA . HIS A 1 156 ? -10.102 14.211 -11.328 1 42.22 156 HIS A CA 1
ATOM 1203 C C . HIS A 1 156 ? -8.656 14.562 -10.984 1 42.22 156 HIS A C 1
ATOM 1205 O O . HIS A 1 156 ? -8.188 15.664 -11.273 1 42.22 156 HIS A O 1
ATOM 1211 N N . LEU A 1 157 ? -8.078 13.664 -10.391 1 40.59 157 LEU A N 1
ATOM 1212 C CA . LEU A 1 157 ? -6.695 13.922 -9.984 1 40.59 157 LEU A CA 1
ATOM 1213 C C . LEU A 1 157 ? -5.809 14.148 -11.203 1 40.59 157 LEU A C 1
ATOM 1215 O O . LEU A 1 157 ? -4.957 15.047 -11.203 1 40.59 157 LEU A O 1
ATOM 1219 N N . LEU A 1 158 ? -6.113 13.484 -12.18 1 41.59 158 LEU A N 1
ATOM 1220 C CA . LEU A 1 158 ? -5.371 13.648 -13.43 1 41.59 158 LEU A CA 1
ATOM 1221 C C . LEU A 1 158 ? -5.766 14.938 -14.141 1 41.59 158 LEU A C 1
ATOM 1223 O O . LEU A 1 158 ? -4.934 15.578 -14.781 1 41.59 158 LEU A O 1
ATOM 1227 N N . ARG A 1 159 ? -6.988 15.477 -14.023 1 37.59 159 ARG A N 1
ATOM 1228 C CA . ARG A 1 159 ? -7.426 16.719 -14.641 1 37.59 159 ARG A CA 1
ATOM 1229 C C . ARG A 1 159 ? -6.816 17.938 -13.93 1 37.59 159 ARG A C 1
ATOM 1231 O O . ARG A 1 159 ? -6.508 18.938 -14.57 1 37.59 159 ARG A O 1
ATOM 1238 N N . SER A 1 160 ? -6.922 18.016 -12.703 1 32.5 160 SER A N 1
ATOM 1239 C CA . SER A 1 160 ? -6.402 19.156 -11.977 1 32.5 160 SER A CA 1
ATOM 1240 C C . SER A 1 160 ? -4.906 19.328 -12.211 1 32.5 160 SER A C 1
ATOM 1242 O O . SER A 1 160 ? -4.395 20.453 -12.195 1 32.5 160 SER A O 1
ATOM 1244 N N . ARG A 1 161 ? -4.184 18.344 -12.133 1 34.88 161 ARG A N 1
ATOM 1245 C CA . ARG A 1 161 ? -2.77 18.562 -12.422 1 34.88 161 ARG A CA 1
ATOM 1246 C C . ARG A 1 161 ? -2.572 19.031 -13.859 1 34.88 161 ARG A C 1
ATOM 1248 O O . ARG A 1 161 ? -1.458 19.375 -14.258 1 34.88 161 ARG A O 1
ATOM 1255 N N . MET A 1 162 ? -3.633 19.047 -14.688 1 30.97 162 MET A N 1
ATOM 1256 C CA . MET A 1 162 ? -3.457 19.516 -16.062 1 30.97 162 MET A CA 1
ATOM 1257 C C . MET A 1 162 ? -3.205 21.016 -16.109 1 30.97 162 MET A C 1
ATOM 1259 O O . MET A 1 162 ? -2.711 21.531 -17.109 1 30.97 162 MET A O 1
ATOM 1263 N N . SER A 1 163 ? -3.779 21.891 -15.344 1 30.16 163 SER A N 1
ATOM 1264 C CA . SER A 1 163 ? -3.469 23.266 -15.68 1 30.16 163 SER A CA 1
ATOM 1265 C C . SER A 1 163 ? -2.016 23.609 -15.367 1 30.16 163 SER A C 1
ATOM 1267 O O . SER A 1 163 ? -1.511 24.656 -15.773 1 30.16 163 SER A O 1
ATOM 1269 N N . SER A 1 164 ? -1.531 23.5 -14.203 1 27.67 164 SER A N 1
ATOM 1270 C CA . SER A 1 164 ? -0.153 23.953 -14.039 1 27.67 164 SER A CA 1
ATOM 1271 C C . SER A 1 164 ? 0.808 23.094 -14.867 1 27.67 164 SER A C 1
ATOM 1273 O O . SER A 1 164 ? 0.474 21.984 -15.258 1 27.67 164 SER A O 1
ATOM 1275 N N . THR A 1 165 ? 2.211 23.422 -15.055 1 26.66 165 THR A N 1
ATOM 1276 C CA . THR A 1 165 ? 3.146 23.062 -16.125 1 26.66 165 THR A CA 1
ATOM 1277 C C . THR A 1 165 ? 3.129 21.562 -16.375 1 26.66 165 THR A C 1
ATOM 1279 O O . THR A 1 165 ? 3.141 21.125 -17.531 1 26.66 165 THR A O 1
ATOM 1282 N N . CYS A 1 166 ? 3.662 20.797 -15.469 1 25.23 166 CYS A N 1
ATOM 1283 C CA . CYS A 1 166 ? 4.52 19.703 -15.914 1 25.23 166 CYS A CA 1
ATOM 1284 C C . CYS A 1 166 ? 3.691 18.531 -16.438 1 25.23 166 CYS A C 1
ATOM 1286 O O . CYS A 1 166 ? 3.979 18 -17.516 1 25.23 166 CYS A O 1
ATOM 1288 N N . CYS A 1 167 ? 2.959 17.594 -15.594 1 26.16 167 CYS A N 1
ATOM 1289 C CA . CYS A 1 167 ? 2.773 16.203 -16 1 26.16 167 CYS A CA 1
ATOM 1290 C C . CYS A 1 167 ? 1.483 16.047 -16.797 1 26.16 167 CYS A C 1
ATOM 1292 O O . CYS A 1 167 ? 0.43 16.531 -16.391 1 26.16 167 CYS A O 1
ATOM 1294 N N . GLN A 1 168 ? 1.353 16.141 -18.203 1 26.27 168 GLN A N 1
ATOM 1295 C CA . GLN A 1 168 ? 0.367 15.805 -19.234 1 26.27 168 GLN A CA 1
ATOM 1296 C C . GLN A 1 168 ? -0.453 14.578 -18.828 1 26.27 168 GLN A C 1
ATOM 1298 O O . GLN A 1 168 ? 0.003 13.445 -18.969 1 26.27 168 GLN A O 1
ATOM 1303 N N . MET A 1 169 ? -1.151 14.555 -17.797 1 27.11 169 MET A N 1
ATOM 1304 C CA . MET A 1 169 ? -2.043 13.547 -17.234 1 27.11 169 MET A CA 1
ATOM 1305 C C . MET A 1 169 ? -3.279 13.367 -18.109 1 27.11 169 MET A C 1
ATOM 1307 O O . MET A 1 169 ? -4.379 13.766 -17.734 1 27.11 169 MET A O 1
ATOM 1311 N N . SER A 1 170 ? -3.398 13.812 -19.406 1 26.67 170 SER A N 1
ATOM 1312 C CA . SER A 1 170 ? -4.57 13.734 -20.266 1 26.67 170 SER A CA 1
ATOM 1313 C C . SER A 1 170 ? -5.141 12.32 -20.297 1 26.67 170 SER A C 1
ATOM 1315 O O . SER A 1 170 ? -6.348 12.133 -20.469 1 26.67 170 SER A O 1
ATOM 1317 N N . THR A 1 171 ? -4.344 11.25 -20.438 1 27.31 171 THR A N 1
ATOM 1318 C CA . THR A 1 171 ? -4.867 9.969 -20.906 1 27.31 171 THR A CA 1
ATOM 1319 C C . THR A 1 171 ? -5.715 9.312 -19.812 1 27.31 171 THR A C 1
ATOM 1321 O O . THR A 1 171 ? -6.258 8.227 -20.016 1 27.31 171 THR A O 1
ATOM 1324 N N . CYS A 1 172 ? -5.844 9.734 -18.625 1 27.2 172 CYS A N 1
ATOM 1325 C CA . CYS A 1 172 ? -6.609 9.055 -17.594 1 27.2 172 CYS A CA 1
ATOM 1326 C C . CYS A 1 172 ? -8.109 9.234 -17.812 1 27.2 172 CYS A C 1
ATOM 1328 O O . CYS A 1 172 ? -8.914 8.812 -16.984 1 27.2 172 CYS A O 1
ATOM 1330 N N . LYS A 1 173 ? -8.57 10.008 -18.797 1 28.22 173 LYS A N 1
ATOM 1331 C CA . LYS A 1 173 ? -10.008 10.219 -19 1 28.22 173 LYS A CA 1
ATOM 1332 C C . LYS A 1 173 ? -10.695 8.93 -19.438 1 28.22 173 LYS A C 1
ATOM 1334 O O . LYS A 1 173 ? -11.891 8.75 -19.188 1 28.22 173 LYS A O 1
ATOM 1339 N N . SER A 1 174 ? -10.109 8.125 -20.234 1 27.3 174 SER A N 1
ATOM 1340 C CA . SER A 1 174 ? -10.945 7.129 -20.906 1 27.3 174 SER A CA 1
ATOM 1341 C C . SER A 1 174 ? -11.367 6.023 -19.938 1 27.3 174 SER A C 1
ATOM 1343 O O . SER A 1 174 ? -12.234 5.207 -20.266 1 27.3 174 SER A O 1
ATOM 1345 N N . LEU A 1 175 ? -10.758 5.766 -18.781 1 28.41 175 LEU A N 1
ATOM 1346 C CA . LEU A 1 175 ? -11.234 4.695 -17.906 1 28.41 175 LEU A CA 1
ATOM 1347 C C . LEU A 1 175 ? -12.555 5.074 -17.25 1 28.41 175 LEU A C 1
ATOM 1349 O O . LEU A 1 175 ? -13.148 4.27 -16.531 1 28.41 175 LEU A O 1
ATOM 1353 N N . LEU A 1 176 ? -13.109 6.438 -17.469 1 26.44 176 LEU A N 1
ATOM 1354 C CA . LEU A 1 176 ? -14.328 6.883 -16.812 1 26.44 176 LEU A CA 1
ATOM 1355 C C . LEU A 1 176 ? -15.547 6.633 -17.688 1 26.44 176 LEU A C 1
ATOM 1357 O O . LEU A 1 176 ? -16.125 7.574 -18.234 1 26.44 176 LEU A O 1
ATOM 1361 N N . ARG A 1 177 ? -15.641 5.863 -18.844 1 24.91 177 ARG A N 1
ATOM 1362 C CA . ARG A 1 177 ? -16.953 5.82 -19.469 1 24.91 177 ARG A CA 1
ATOM 1363 C C . ARG A 1 177 ? -17.969 5.117 -18.562 1 24.91 177 ARG A C 1
ATOM 1365 O O . ARG A 1 177 ? -17.625 4.164 -17.859 1 24.91 177 ARG A O 1
ATOM 1372 N N . PRO A 1 178 ? -19.25 5.652 -18.562 1 23.84 178 PRO A N 1
ATOM 1373 C CA . PRO A 1 178 ? -20.531 5.219 -18.016 1 23.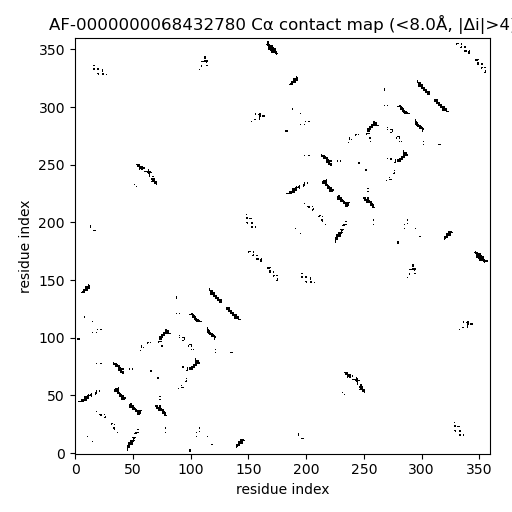84 178 PRO A CA 1
ATOM 1374 C C . PRO A 1 178 ? -20.969 3.855 -18.547 1 23.84 178 PRO A C 1
ATOM 1376 O O . PRO A 1 178 ? -20.766 3.549 -19.719 1 23.84 178 PRO A O 1
ATOM 1379 N N . PHE A 1 179 ? -20.875 2.691 -17.828 1 22.12 179 PHE A N 1
ATOM 1380 C CA . PHE A 1 179 ? -21.625 1.507 -18.25 1 22.12 179 PHE A CA 1
ATOM 1381 C C . PHE A 1 179 ? -23.062 1.86 -18.609 1 22.12 179 PHE A C 1
ATOM 1383 O O . PHE A 1 179 ? -23.797 2.381 -17.766 1 22.12 179 PHE A O 1
ATOM 1390 N N . THR A 1 180 ? -23.422 2.385 -19.797 1 21.22 180 THR A N 1
ATOM 1391 C CA . THR A 1 180 ? -24.797 2.111 -20.203 1 21.22 180 THR A CA 1
ATOM 1392 C C . THR A 1 180 ? -24.984 0.631 -20.531 1 21.22 180 THR A C 1
ATOM 1394 O O . THR A 1 180 ? -24.125 0.021 -21.172 1 21.22 180 THR A O 1
ATOM 1397 N N . MET B 1 1 ? 18.453 7.941 18.281 1 35.31 1 MET B N 1
ATOM 1398 C CA . MET B 1 1 ? 18.781 8.711 17.094 1 35.31 1 MET B CA 1
ATOM 1399 C C . MET B 1 1 ? 18.109 10.086 17.125 1 35.31 1 MET B C 1
ATOM 1401 O O . MET B 1 1 ? 17.016 10.242 17.656 1 35.31 1 MET B O 1
ATOM 1405 N N . PRO B 1 2 ? 18.766 11.125 17.125 1 42.53 2 PRO B N 1
ATOM 1406 C CA . PRO B 1 2 ? 18.219 12.469 17.25 1 42.53 2 PRO B CA 1
ATOM 1407 C C . PRO B 1 2 ? 16.891 12.641 16.516 1 42.53 2 PRO B C 1
ATOM 1409 O O . PRO B 1 2 ? 16.625 11.945 15.531 1 42.53 2 PRO B O 1
ATOM 1412 N N . GLU B 1 3 ? 15.758 13.023 17.188 1 51.81 3 GLU B N 1
ATOM 1413 C CA . GLU B 1 3 ? 14.43 13.32 16.656 1 51.81 3 GLU B CA 1
ATOM 1414 C C . GLU B 1 3 ? 14.508 13.93 15.258 1 51.81 3 GLU B C 1
ATOM 1416 O O . GLU B 1 3 ? 15.008 15.039 15.086 1 51.81 3 GLU B O 1
ATOM 1421 N N . LEU B 1 4 ? 14.984 13.219 14.312 1 59 4 LEU B N 1
ATOM 1422 C CA . LEU B 1 4 ? 15.141 13.75 12.961 1 59 4 LEU B CA 1
ATOM 1423 C C . LEU B 1 4 ? 13.93 14.586 12.57 1 59 4 LEU B C 1
ATOM 1425 O O . LEU B 1 4 ? 12.797 14.102 12.602 1 59 4 LEU B O 1
ATOM 1429 N N . ALA B 1 5 ? 14.062 15.891 12.812 1 78.31 5 ALA B N 1
ATOM 1430 C CA . ALA B 1 5 ? 13.062 16.859 12.383 1 78.31 5 ALA B CA 1
ATOM 1431 C C . ALA B 1 5 ? 12.836 16.797 10.875 1 78.31 5 ALA B C 1
ATOM 1433 O O . ALA B 1 5 ? 13.797 16.859 10.102 1 78.31 5 ALA B O 1
ATOM 1434 N N . VAL B 1 6 ? 11.727 16.391 10.531 1 89.62 6 VAL B N 1
ATOM 1435 C CA . VAL B 1 6 ? 11.367 16.328 9.117 1 89.62 6 VAL B CA 1
ATOM 1436 C C . VAL B 1 6 ? 11.406 17.734 8.508 1 89.62 6 VAL B C 1
ATOM 1438 O O . VAL B 1 6 ? 10.742 18.641 9 1 89.62 6 VAL B O 1
ATOM 1441 N N . GLU B 1 7 ? 12.258 17.984 7.496 1 90.38 7 GLU B N 1
ATOM 1442 C CA . GLU B 1 7 ? 12.32 19.25 6.793 1 90.38 7 GLU B CA 1
ATOM 1443 C C . GLU B 1 7 ? 11.281 19.328 5.68 1 90.38 7 GLU B C 1
ATOM 1445 O O . GLU B 1 7 ? 10.672 20.375 5.453 1 90.38 7 GLU B O 1
ATOM 1450 N N . ARG B 1 8 ? 11.242 18.25 4.969 1 93.94 8 ARG B N 1
ATOM 1451 C CA . ARG B 1 8 ? 10.266 18.219 3.885 1 93.94 8 ARG B CA 1
ATOM 1452 C C . ARG B 1 8 ? 9.719 16.812 3.686 1 93.94 8 ARG B C 1
ATOM 1454 O O . ARG B 1 8 ? 10.414 15.82 3.947 1 93.94 8 ARG B O 1
ATOM 1461 N N . VAL B 1 9 ? 8.461 16.797 3.236 1 95.5 9 VAL B N 1
ATOM 1462 C CA . VAL B 1 9 ? 7.785 15.547 2.926 1 95.5 9 VAL B CA 1
ATOM 1463 C C . VAL B 1 9 ? 7.48 15.477 1.431 1 95.5 9 VAL B C 1
ATOM 1465 O O . VAL B 1 9 ? 6.859 16.391 0.876 1 95.5 9 VAL B O 1
ATOM 1468 N N . VAL B 1 10 ? 7.98 14.461 0.772 1 93.38 10 VAL B N 1
ATOM 1469 C CA . VAL B 1 10 ? 7.688 14.227 -0.637 1 93.38 10 VAL B CA 1
ATOM 1470 C C . VAL B 1 10 ? 6.652 13.117 -0.77 1 93.38 10 VAL B C 1
ATOM 1472 O O . VAL B 1 10 ? 6.906 11.969 -0.38 1 93.38 10 VAL B O 1
ATOM 1475 N N . VAL B 1 11 ? 5.492 13.477 -1.283 1 93.38 11 VAL B N 1
ATOM 1476 C CA . VAL B 1 11 ? 4.414 12.516 -1.476 1 93.38 11 VAL B CA 1
ATOM 1477 C C . VAL B 1 11 ? 4.371 12.07 -2.936 1 93.38 11 VAL B C 1
ATOM 1479 O O . VAL B 1 11 ? 4.148 12.883 -3.834 1 93.38 11 VAL B O 1
ATOM 1482 N N . HIS B 1 12 ? 4.531 10.789 -3.135 1 89.5 12 HIS B N 1
ATOM 1483 C CA . HIS B 1 12 ? 4.551 10.281 -4.5 1 89.5 12 HIS B CA 1
ATOM 1484 C C . HIS B 1 12 ? 3.137 10.133 -5.055 1 89.5 12 HIS B C 1
ATOM 1486 O O . HIS B 1 12 ? 2.191 9.891 -4.297 1 89.5 12 HIS B O 1
ATOM 1492 N N . PRO B 1 13 ? 3.031 10.141 -6.312 1 85.88 13 PRO B N 1
ATOM 1493 C CA . PRO B 1 13 ? 1.721 10.055 -6.965 1 85.88 13 PRO B CA 1
ATOM 1494 C C . PRO B 1 13 ? 0.97 8.773 -6.621 1 85.88 13 PRO B C 1
ATOM 1496 O O . PRO B 1 13 ? -0.26 8.781 -6.531 1 85.88 13 PRO B O 1
ATOM 1499 N N . LEU B 1 14 ? 1.636 7.75 -6.488 1 86.5 14 LEU B N 1
ATOM 1500 C CA . LEU B 1 14 ? 1.002 6.484 -6.137 1 86.5 14 LEU B CA 1
ATOM 1501 C C . LEU B 1 14 ? 0.206 6.613 -4.844 1 86.5 14 LEU B C 1
ATOM 1503 O O . LEU B 1 14 ? -0.854 6 -4.699 1 86.5 14 LEU B O 1
ATOM 1507 N N . VAL B 1 15 ? 0.724 7.359 -3.965 1 92.38 15 VAL B N 1
ATOM 1508 C CA . VAL B 1 15 ? 0.051 7.559 -2.686 1 92.38 15 VAL B CA 1
ATOM 1509 C C . VAL B 1 15 ? -1.275 8.281 -2.906 1 92.38 15 VAL B C 1
ATOM 1511 O O . VAL B 1 15 ? -2.303 7.895 -2.346 1 92.38 15 VAL B O 1
ATOM 1514 N N . LEU B 1 16 ? -1.228 9.328 -3.719 1 88.06 16 LEU B N 1
ATOM 1515 C CA . LEU B 1 16 ? -2.441 10.086 -4.004 1 88.06 16 LEU B CA 1
ATOM 1516 C C . LEU B 1 16 ? -3.498 9.195 -4.648 1 88.06 16 LEU B C 1
ATOM 1518 O O . LEU B 1 16 ? -4.668 9.234 -4.262 1 88.06 16 LEU B O 1
ATOM 1522 N N . LEU B 1 17 ? -3.051 8.367 -5.504 1 85.19 17 LEU B N 1
ATOM 1523 C CA . LEU B 1 17 ? -3.963 7.449 -6.176 1 85.19 17 LEU B CA 1
ATOM 1524 C C . LEU B 1 17 ? -4.57 6.465 -5.18 1 85.19 17 LEU B C 1
ATOM 1526 O O . LEU B 1 17 ? -5.77 6.18 -5.234 1 85.19 17 LEU B O 1
ATOM 1530 N N . SER B 1 18 ? -3.75 5.973 -4.379 1 87.19 18 SER B N 1
ATOM 1531 C CA . SER B 1 18 ? -4.203 5.027 -3.367 1 87.19 18 SER B CA 1
ATOM 1532 C C . SER B 1 18 ? -5.23 5.66 -2.438 1 87.19 18 SER B C 1
ATOM 1534 O O . SER B 1 18 ? -6.234 5.031 -2.092 1 87.19 18 SER B O 1
ATOM 1536 N N . VAL B 1 19 ? -5 6.844 -2.092 1 90.81 19 VAL B N 1
ATOM 1537 C CA . VAL B 1 19 ? -5.879 7.539 -1.161 1 90.81 19 VAL B CA 1
ATOM 1538 C C . VAL B 1 19 ? -7.223 7.824 -1.834 1 90.81 19 VAL B C 1
ATOM 1540 O O . VAL B 1 19 ? -8.281 7.648 -1.223 1 90.81 19 VAL B O 1
ATOM 1543 N N . VAL B 1 20 ? -7.168 8.289 -2.998 1 86.88 20 VAL B N 1
ATOM 1544 C CA . VAL B 1 20 ? -8.398 8.562 -3.727 1 86.88 20 VAL B CA 1
ATOM 1545 C C . VAL B 1 20 ? -9.211 7.281 -3.879 1 86.88 20 VAL B C 1
ATOM 1547 O O . VAL B 1 20 ? -10.43 7.277 -3.688 1 86.88 20 VAL B O 1
ATOM 1550 N N . ASP B 1 21 ? -8.594 6.281 -4.227 1 83.5 21 ASP B N 1
ATOM 1551 C CA . ASP B 1 21 ? -9.258 4.988 -4.332 1 83.5 21 ASP B CA 1
ATOM 1552 C C . ASP B 1 21 ? -9.898 4.586 -3.006 1 83.5 21 ASP B C 1
ATOM 1554 O O . ASP B 1 21 ? -11.055 4.156 -2.975 1 83.5 21 ASP B O 1
ATOM 1558 N N . HIS B 1 22 ? -9.094 4.664 -2.018 1 86.44 22 HIS B N 1
ATOM 1559 C CA . HIS B 1 22 ? -9.586 4.391 -0.671 1 86.44 22 HIS B CA 1
ATOM 1560 C C . HIS B 1 22 ? -10.844 5.191 -0.371 1 86.44 22 HIS B C 1
ATOM 1562 O O . HIS B 1 22 ? -11.844 4.637 0.086 1 86.44 22 HIS B O 1
ATOM 1568 N N . PHE B 1 23 ? -10.812 6.438 -0.602 1 86.19 23 PHE B N 1
ATOM 1569 C CA . PHE B 1 23 ? -11.938 7.332 -0.331 1 86.19 23 PHE B CA 1
ATOM 1570 C C . PHE B 1 23 ? -13.164 6.918 -1.13 1 86.19 23 PHE B C 1
ATOM 1572 O O . PHE B 1 23 ? -14.273 6.875 -0.595 1 86.19 23 PHE B O 1
ATOM 1579 N N . ASN B 1 24 ? -12.938 6.598 -2.35 1 81.5 24 ASN B N 1
ATOM 1580 C CA . ASN B 1 24 ? -14.047 6.242 -3.23 1 81.5 24 ASN B CA 1
ATOM 1581 C C . ASN B 1 24 ? -14.664 4.898 -2.846 1 81.5 24 ASN B C 1
ATOM 1583 O O . ASN B 1 24 ? -15.867 4.699 -2.996 1 81.5 24 ASN B O 1
ATOM 1587 N N . ARG B 1 25 ? -13.898 4.023 -2.479 1 79.06 25 ARG B N 1
ATOM 1588 C CA . ARG B 1 25 ? -14.391 2.709 -2.078 1 79.06 25 ARG B CA 1
ATOM 1589 C C . ARG B 1 25 ? -15.258 2.805 -0.825 1 79.06 25 ARG B C 1
ATOM 1591 O O . ARG B 1 25 ? -16.281 2.121 -0.714 1 79.06 25 ARG B O 1
ATOM 1598 N N . ILE B 1 26 ? -14.812 3.553 0.116 1 77.88 26 ILE B N 1
ATOM 1599 C CA . ILE B 1 26 ? -15.531 3.693 1.376 1 77.88 26 ILE B CA 1
ATOM 1600 C C . ILE B 1 26 ? -16.75 4.602 1.178 1 77.88 26 ILE B C 1
ATOM 1602 O O . ILE B 1 26 ? -17.781 4.398 1.799 1 77.88 26 ILE B O 1
ATOM 1606 N N . GLY B 1 27 ? -16.469 5.789 0.529 1 66.25 27 GLY B N 1
ATOM 1607 C CA . GLY B 1 27 ? -17.578 6.691 0.273 1 66.25 27 GLY B CA 1
ATOM 1608 C C . GLY B 1 27 ? -18.781 6 -0.342 1 66.25 27 GLY B C 1
ATOM 1609 O O . GLY B 1 27 ? -19.922 6.367 -0.065 1 66.25 27 GLY B O 1
ATOM 1610 N N . LYS B 1 28 ? -18.547 5.082 -1.121 1 62.91 28 LYS B N 1
ATOM 1611 C CA . LYS B 1 28 ? -19.656 4.348 -1.739 1 62.91 28 LYS B CA 1
ATOM 1612 C C . LYS B 1 28 ? -20.422 3.535 -0.701 1 62.91 28 LYS B C 1
ATOM 1614 O O . LYS B 1 28 ? -21.641 3.355 -0.824 1 62.91 28 LYS B O 1
ATOM 1619 N N . VAL B 1 29 ? -19.781 3.213 0.377 1 58.31 29 VAL B N 1
ATOM 1620 C CA . VAL B 1 29 ? -20.469 2.332 1.315 1 58.31 29 VAL B CA 1
ATOM 1621 C C . VAL B 1 29 ? -21.109 3.158 2.428 1 58.31 29 VAL B C 1
ATOM 1623 O O . VAL B 1 29 ? -22.219 2.873 2.855 1 58.31 29 VAL B O 1
ATOM 1626 N N . GLY B 1 30 ? -20.438 4.117 3.09 1 54.97 30 GLY B N 1
ATOM 1627 C CA . GLY B 1 30 ? -20.938 4.539 4.387 1 54.97 30 GLY B CA 1
ATOM 1628 C C . GLY B 1 30 ? -21.047 6.047 4.523 1 54.97 30 GLY B C 1
ATOM 1629 O O . GLY B 1 30 ? -21.297 6.562 5.617 1 54.97 30 GLY B O 1
ATOM 1630 N N . ASN B 1 31 ? -21.234 6.84 3.51 1 64.75 31 ASN B N 1
ATOM 1631 C CA . ASN B 1 31 ? -21.312 8.289 3.643 1 64.75 31 ASN B CA 1
ATOM 1632 C C . ASN B 1 31 ? -20.109 8.844 4.414 1 64.75 31 ASN B C 1
ATOM 1634 O O . ASN B 1 31 ? -20.25 9.805 5.176 1 64.75 31 ASN B O 1
ATOM 1638 N N . GLN B 1 32 ? -19.109 8.055 4.477 1 66.69 32 GLN B N 1
ATOM 1639 C CA . GLN B 1 32 ? -17.938 8.531 5.211 1 66.69 32 GLN B CA 1
ATOM 1640 C C . GLN B 1 32 ? -17.266 9.68 4.473 1 66.69 32 GLN B C 1
ATOM 1642 O O . GLN B 1 32 ? -16.969 9.57 3.279 1 66.69 32 GLN B O 1
ATOM 1647 N N . LYS B 1 33 ? -17.094 10.797 5.27 1 80.44 33 LYS B N 1
ATOM 1648 C CA . LYS B 1 33 ? -16.547 12.016 4.68 1 80.44 33 LYS B CA 1
ATOM 1649 C C . LYS B 1 33 ? -15.031 12.062 4.816 1 80.44 33 LYS B C 1
ATOM 1651 O O . LYS B 1 33 ? -14.367 12.844 4.129 1 80.44 33 LYS B O 1
ATOM 1656 N N . ARG B 1 34 ? -14.516 11.195 5.633 1 90 34 ARG B N 1
ATOM 1657 C CA . ARG B 1 34 ? -13.086 11.203 5.906 1 90 34 ARG B CA 1
ATOM 1658 C C . ARG B 1 34 ? -12.547 9.789 6.082 1 90 34 ARG B C 1
ATOM 1660 O O . ARG B 1 34 ? -13.156 8.969 6.773 1 90 34 ARG B O 1
ATOM 1667 N N . VAL B 1 35 ? -11.492 9.508 5.355 1 91.31 35 VAL B N 1
ATOM 1668 C CA . VAL B 1 35 ? -10.859 8.211 5.551 1 91.31 35 VAL B CA 1
ATOM 1669 C C . VAL B 1 35 ? -9.438 8.391 6.066 1 91.31 35 VAL B C 1
ATOM 1671 O O . VAL B 1 35 ? -8.812 9.43 5.828 1 91.31 35 VAL B O 1
ATOM 1674 N N . VAL B 1 36 ? -8.992 7.43 6.84 1 92.69 36 VAL B N 1
ATOM 1675 C CA . VAL B 1 36 ? -7.676 7.426 7.465 1 92.69 36 VAL B CA 1
ATOM 1676 C C . VAL B 1 36 ? -6.883 6.211 6.992 1 92.69 36 VAL B C 1
ATOM 1678 O O . VAL B 1 36 ? -7.445 5.125 6.82 1 92.69 36 VAL B O 1
ATOM 1681 N N . GLY B 1 37 ? -5.605 6.477 6.75 1 93.19 37 GLY B N 1
ATOM 1682 C CA . GLY B 1 37 ? -4.73 5.379 6.375 1 93.19 37 GLY B CA 1
ATOM 1683 C C . GLY B 1 37 ? -3.293 5.586 6.812 1 93.19 37 GLY B C 1
ATOM 1684 O O . GLY B 1 37 ? -2.975 6.582 7.469 1 93.19 37 GLY B O 1
ATOM 1685 N N . VAL B 1 38 ? -2.447 4.609 6.48 1 92.31 38 VAL B N 1
ATOM 1686 C CA . VAL B 1 38 ? -1.049 4.582 6.898 1 92.31 38 VAL B CA 1
ATOM 1687 C C . VAL B 1 38 ? -0.15 4.938 5.719 1 92.31 38 VAL B C 1
ATOM 1689 O O . VAL B 1 38 ? -0.431 4.559 4.578 1 92.31 38 VAL B O 1
ATOM 1692 N N . LEU B 1 39 ? 0.896 5.562 6.043 1 93 39 LEU B N 1
ATOM 1693 C CA . LEU B 1 39 ? 1.87 5.957 5.031 1 93 39 LEU B CA 1
ATOM 1694 C C . LEU B 1 39 ? 3.145 5.129 5.152 1 93 39 LEU B C 1
ATOM 1696 O O . LEU B 1 39 ? 3.639 4.898 6.258 1 93 39 LEU B O 1
ATOM 1700 N N . LEU B 1 40 ? 3.623 4.75 3.99 1 90.81 40 LEU B N 1
ATOM 1701 C CA . LEU B 1 40 ? 4.883 4.02 3.891 1 90.81 40 LEU B CA 1
ATOM 1702 C C . LEU B 1 40 ? 5.918 4.828 3.117 1 90.81 40 LEU B C 1
ATOM 1704 O O . LEU B 1 40 ? 5.57 5.574 2.199 1 90.81 40 LEU B O 1
ATOM 1708 N N . GLY B 1 41 ? 7.121 4.648 3.521 1 91.25 41 GLY B N 1
ATOM 1709 C CA . GLY B 1 41 ? 8.172 5.375 2.83 1 91.25 41 GLY B CA 1
ATOM 1710 C C . GLY B 1 41 ? 9.539 5.188 3.459 1 91.25 41 GLY B C 1
ATOM 1711 O O . GLY B 1 41 ? 9.82 4.148 4.055 1 91.25 41 GLY B O 1
ATOM 1712 N N . SER B 1 42 ? 10.398 6.102 3.127 1 88.62 42 SER B N 1
ATOM 1713 C CA . SER B 1 42 ? 11.773 6.062 3.615 1 88.62 42 SER B CA 1
ATOM 1714 C C . SER B 1 42 ? 12.32 7.465 3.828 1 88.62 42 SER B C 1
ATOM 1716 O O . SER B 1 42 ? 11.812 8.438 3.264 1 88.62 42 SER B O 1
ATOM 1718 N N . TRP B 1 43 ? 13.328 7.461 4.723 1 87.56 43 TRP B N 1
ATOM 1719 C CA . TRP B 1 43 ? 14 8.719 5.027 1 87.56 43 TRP B CA 1
ATOM 1720 C C . TRP B 1 43 ? 15.258 8.883 4.184 1 87.56 43 TRP B C 1
ATOM 1722 O O . TRP B 1 43 ? 16.031 7.93 4.023 1 87.56 43 TRP B O 1
ATOM 1732 N N . GLN B 1 44 ? 15.367 9.977 3.508 1 86.38 44 GLN B N 1
ATOM 1733 C CA . GLN B 1 44 ? 16.625 10.422 2.928 1 86.38 44 GLN B CA 1
ATOM 1734 C C . GLN B 1 44 ? 17.109 11.711 3.592 1 86.38 44 GLN B C 1
ATOM 1736 O O . GLN B 1 44 ? 16.719 12.805 3.193 1 86.38 44 GLN B O 1
ATOM 1741 N N . LYS B 1 45 ? 18 11.516 4.461 1 85.19 45 LYS B N 1
ATOM 1742 C CA . LYS B 1 45 ? 18.422 12.633 5.289 1 85.19 45 LYS B CA 1
ATOM 1743 C C . LYS B 1 45 ? 17.234 13.289 5.992 1 85.19 45 LYS B C 1
ATOM 1745 O O . LYS B 1 45 ? 16.547 12.641 6.789 1 85.19 45 LYS B O 1
ATOM 1750 N N . LYS B 1 46 ? 16.922 14.5 5.699 1 88.5 46 LYS B N 1
ATOM 1751 C CA . LYS B 1 46 ? 15.852 15.219 6.379 1 88.5 46 LYS B CA 1
ATOM 1752 C C . LYS B 1 46 ? 14.594 15.258 5.523 1 88.5 46 LYS B C 1
ATOM 1754 O O . LYS B 1 46 ? 13.641 15.977 5.84 1 88.5 46 LYS B O 1
ATOM 1759 N N . VAL B 1 47 ? 14.648 14.469 4.484 1 92.75 47 VAL B N 1
ATOM 1760 C CA . VAL B 1 47 ? 13.5 14.414 3.576 1 92.75 47 VAL B CA 1
ATOM 1761 C C . VAL B 1 47 ? 12.781 13.078 3.727 1 92.75 47 VAL B C 1
ATOM 1763 O O . VAL B 1 47 ? 13.414 12.016 3.691 1 92.75 47 VAL B O 1
ATOM 1766 N N . LEU B 1 48 ? 11.562 13.195 4.004 1 93.81 48 LEU B N 1
ATOM 1767 C CA . LEU B 1 48 ? 10.734 11.992 4.078 1 93.81 48 LEU B CA 1
ATOM 1768 C C . LEU B 1 48 ? 10.07 11.703 2.736 1 93.81 48 LEU B C 1
ATOM 1770 O O . LEU B 1 48 ? 9.297 12.523 2.234 1 93.81 48 LEU B O 1
ATOM 1774 N N . ASP B 1 49 ? 10.43 10.578 2.199 1 92.25 49 ASP B N 1
ATOM 1775 C CA . ASP B 1 49 ? 9.836 10.133 0.943 1 92.25 49 ASP B CA 1
ATOM 1776 C C . ASP B 1 49 ? 8.68 9.164 1.197 1 92.25 49 ASP B C 1
ATOM 1778 O O . ASP B 1 49 ? 8.891 8.031 1.63 1 92.25 49 ASP B O 1
ATOM 1782 N N . VAL B 1 50 ? 7.445 9.664 0.943 1 94.06 50 VAL B N 1
ATOM 1783 C CA . VAL B 1 50 ? 6.254 8.844 1.1 1 94.06 50 VAL B CA 1
ATOM 1784 C C . VAL B 1 50 ? 5.906 8.172 -0.23 1 94.06 50 VAL B C 1
ATOM 1786 O O . VAL B 1 50 ? 5.395 8.82 -1.145 1 94.06 50 VAL B O 1
ATOM 1789 N N . SER B 1 51 ? 6.09 6.895 -0.293 1 90.88 51 SER B N 1
ATOM 1790 C CA . SER B 1 51 ? 6.062 6.223 -1.589 1 90.88 51 SER B CA 1
ATOM 1791 C C . SER B 1 51 ? 4.824 5.34 -1.729 1 90.88 51 SER B C 1
ATOM 1793 O O . SER B 1 51 ? 4.48 4.918 -2.834 1 90.88 51 SER B O 1
ATOM 1795 N N . ASN B 1 52 ? 4.137 5.051 -0.629 1 90.62 52 ASN B N 1
ATOM 1796 C CA . ASN B 1 52 ? 2.963 4.184 -0.665 1 90.62 52 ASN B CA 1
ATOM 1797 C C . ASN B 1 52 ? 2.064 4.41 0.548 1 90.62 52 ASN B C 1
ATOM 1799 O O . ASN B 1 52 ? 2.416 5.164 1.457 1 90.62 52 ASN B O 1
ATOM 1803 N N . SER B 1 53 ? 0.886 3.836 0.441 1 91.56 53 SER B N 1
ATOM 1804 C CA . SER B 1 53 ? -0.083 3.932 1.527 1 91.56 53 SER B CA 1
ATOM 1805 C C . SER B 1 53 ? -1.055 2.756 1.509 1 91.56 53 SER B C 1
ATOM 1807 O O . SER B 1 53 ? -1.188 2.07 0.493 1 91.56 53 SER B O 1
ATOM 1809 N N . PHE B 1 54 ? -1.699 2.541 2.621 1 88.38 54 PHE B N 1
ATOM 1810 C CA . PHE B 1 54 ? -2.807 1.594 2.625 1 88.38 54 PHE B CA 1
ATOM 1811 C C . PHE B 1 54 ? -3.881 2.02 3.619 1 88.38 54 PHE B C 1
ATOM 1813 O O . PHE B 1 54 ? -3.6 2.758 4.566 1 88.38 54 PHE B O 1
ATOM 1820 N N . ALA B 1 55 ? -5.012 1.526 3.445 1 87.62 55 ALA B N 1
ATOM 1821 C CA . ALA B 1 55 ? -6.199 1.941 4.184 1 87.62 55 ALA B CA 1
ATOM 1822 C C . ALA B 1 55 ? -6.195 1.37 5.602 1 87.62 55 ALA B C 1
ATOM 1824 O O . ALA B 1 55 ? -5.832 0.209 5.805 1 87.62 55 ALA B O 1
ATOM 1825 N N . GLY B 1 56 ? -6.617 2.279 6.629 1 81.81 56 GLY B N 1
ATOM 1826 C CA . GLY B 1 56 ? -6.926 1.76 7.953 1 81.81 56 GLY B CA 1
ATOM 1827 C C . GLY B 1 56 ? -6.121 2.424 9.055 1 81.81 56 GLY B C 1
ATOM 1828 O O . GLY B 1 56 ? -5.055 2.988 8.805 1 81.81 56 GLY B O 1
ATOM 1829 N N . GLU B 1 57 ? -6.797 2.42 10.227 1 70.44 57 GLU B N 1
ATOM 1830 C CA . GLU B 1 57 ? -6.109 2.883 11.43 1 70.44 57 GLU B CA 1
ATOM 1831 C C . GLU B 1 57 ? -5.328 1.749 12.094 1 70.44 57 GLU B C 1
ATOM 1833 O O . GLU B 1 57 ? -5.773 0.599 12.086 1 70.44 57 GLU B O 1
ATOM 1838 N N . PRO B 1 58 ? -4.129 2.062 12.43 1 61.44 58 PRO B N 1
ATOM 1839 C CA . PRO B 1 58 ? -3.416 1.029 13.188 1 61.44 58 PRO B CA 1
ATOM 1840 C C . PRO B 1 58 ? -4.18 0.567 14.422 1 61.44 58 PRO B C 1
ATOM 1842 O O . PRO B 1 58 ? -4.77 1.388 15.133 1 61.44 58 PRO B O 1
ATOM 1845 N N . ARG B 1 59 ? -4.777 -0.55 14.359 1 53.66 59 ARG B N 1
ATOM 1846 C CA . ARG B 1 59 ? -5.402 -1.031 15.586 1 53.66 59 ARG B CA 1
ATOM 1847 C C . ARG B 1 59 ? -4.355 -1.413 16.625 1 53.66 59 ARG B C 1
ATOM 1849 O O . ARG B 1 59 ? -3.234 -1.789 16.266 1 53.66 59 ARG B O 1
ATOM 1856 N N . MET B 1 60 ? -4.559 -0.759 17.938 1 44.69 60 MET B N 1
ATOM 1857 C CA . MET B 1 60 ? -3.736 -0.918 19.125 1 44.69 60 MET B CA 1
ATOM 1858 C C . MET B 1 60 ? -3.281 -2.365 19.297 1 44.69 60 MET B C 1
ATOM 1860 O O . MET B 1 60 ? -2.662 -2.719 20.297 1 44.69 60 MET B O 1
ATOM 1864 N N . THR B 1 61 ? -3.836 -3.182 18.609 1 47.59 61 THR B N 1
ATOM 1865 C CA . THR B 1 61 ? -3.328 -4.465 19.094 1 47.59 61 THR B CA 1
ATOM 1866 C C . THR B 1 61 ? -1.811 -4.531 18.953 1 47.59 61 THR B C 1
ATOM 1868 O O . THR B 1 61 ? -1.193 -3.625 18.391 1 47.59 61 THR B O 1
ATOM 1871 N N . SER B 1 62 ? -1.173 -5.551 19.391 1 43.31 62 SER B N 1
ATOM 1872 C CA . SER B 1 62 ? 0.267 -5.762 19.5 1 43.31 62 SER B CA 1
ATOM 1873 C C . SER B 1 62 ? 1.003 -5.199 18.281 1 43.31 62 SER B C 1
ATOM 1875 O O . SER B 1 62 ? 0.465 -5.188 17.172 1 43.31 62 SER B O 1
ATOM 1877 N N . PRO B 1 63 ? 1.969 -4.406 18.766 1 44.44 63 PRO B N 1
ATOM 1878 C CA . PRO B 1 63 ? 2.85 -3.812 17.766 1 44.44 63 PRO B CA 1
ATOM 1879 C C . PRO B 1 63 ? 3.004 -4.691 16.516 1 44.44 63 PRO B C 1
ATOM 1881 O O . PRO B 1 63 ? 3.285 -5.887 16.641 1 44.44 63 PRO B O 1
ATOM 1884 N N . ALA B 1 64 ? 2.168 -4.527 15.727 1 41.56 64 ALA B N 1
ATOM 1885 C CA . ALA B 1 64 ? 2.396 -5.293 14.5 1 41.56 64 ALA B CA 1
ATOM 1886 C C . ALA B 1 64 ? 3.742 -4.941 13.875 1 41.56 64 ALA B C 1
ATOM 1888 O O . ALA B 1 64 ? 4.172 -3.783 13.922 1 41.56 64 ALA B O 1
ATOM 1889 N N . PRO B 1 65 ? 4.66 -5.797 13.688 1 39.84 65 PRO B N 1
ATOM 1890 C CA . PRO B 1 65 ? 5.973 -5.516 13.102 1 39.84 65 PRO B CA 1
ATOM 1891 C C . PRO B 1 65 ? 5.883 -4.684 11.828 1 39.84 65 PRO B C 1
ATOM 1893 O O . PRO B 1 65 ? 4.891 -4.766 11.102 1 39.84 65 PRO B O 1
ATOM 1896 N N . SER B 1 66 ? 6.422 -3.518 11.852 1 46.56 66 SER B N 1
ATOM 1897 C CA . SER B 1 66 ? 6.688 -2.725 10.656 1 46.56 66 SER B CA 1
ATOM 1898 C C . SER B 1 66 ? 7.059 -3.613 9.469 1 46.56 66 SER B C 1
ATOM 1900 O O . SER B 1 66 ? 7.688 -4.66 9.648 1 46.56 66 SER B O 1
ATOM 1902 N N . PRO B 1 67 ? 6.32 -3.527 8.422 1 48.31 67 PRO B N 1
ATOM 1903 C CA . PRO B 1 67 ? 6.762 -4.312 7.266 1 48.31 67 PRO B CA 1
ATOM 1904 C C . PRO B 1 67 ? 8.281 -4.34 7.117 1 48.31 67 PRO B C 1
ATOM 1906 O O . PRO B 1 67 ? 8.938 -3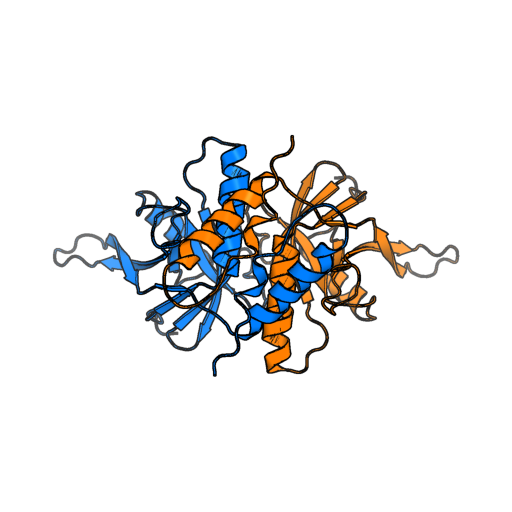.309 7.281 1 48.31 67 PRO B O 1
ATOM 1909 N N . PRO B 1 68 ? 8.883 -5.504 7.422 1 45.56 68 PRO B N 1
ATOM 1910 C CA . PRO B 1 68 ? 10.328 -5.582 7.199 1 45.56 68 PRO B CA 1
ATOM 1911 C C . PRO B 1 68 ? 10.758 -4.98 5.859 1 45.56 68 PRO B C 1
ATOM 1913 O O . PRO B 1 68 ? 11.953 -4.93 5.555 1 45.56 68 PRO B O 1
ATOM 1916 N N . ALA B 1 69 ? 9.852 -4.551 5.184 1 52.66 69 ALA B N 1
ATOM 1917 C CA . ALA B 1 69 ? 10.117 -4.203 3.791 1 52.66 69 ALA B CA 1
ATOM 1918 C C . ALA B 1 69 ? 10.898 -2.898 3.691 1 52.66 69 ALA B C 1
ATOM 1920 O O . ALA B 1 69 ? 11 -2.148 4.668 1 52.66 69 ALA B O 1
ATOM 1921 N N . ARG B 1 70 ? 11.57 -2.801 2.648 1 61.03 70 ARG B N 1
ATOM 1922 C CA . ARG B 1 70 ? 12.32 -1.585 2.342 1 61.03 70 ARG B CA 1
ATOM 1923 C C . ARG B 1 70 ? 11.492 -0.343 2.668 1 61.03 70 ARG B C 1
ATOM 1925 O O . ARG B 1 70 ? 12.047 0.68 3.084 1 61.03 70 ARG B O 1
ATOM 1932 N N . GLU B 1 71 ? 10.156 -0.581 2.646 1 75.12 71 GLU B N 1
ATOM 1933 C CA . GLU B 1 71 ? 9.328 0.553 3.041 1 75.12 71 GLU B CA 1
ATOM 1934 C C . GLU B 1 71 ? 8.844 0.41 4.48 1 75.12 71 GLU B C 1
ATOM 1936 O O . GLU B 1 71 ? 8.406 -0.669 4.891 1 75.12 71 GLU B O 1
ATOM 1941 N N . ARG B 1 72 ? 8.992 1.385 5.227 1 83.81 72 ARG B N 1
ATOM 1942 C CA . ARG B 1 72 ? 8.586 1.449 6.625 1 83.81 72 ARG B CA 1
ATOM 1943 C C . ARG B 1 72 ? 7.398 2.389 6.809 1 83.81 72 ARG B C 1
ATOM 1945 O O . ARG B 1 72 ? 7.141 3.24 5.957 1 83.81 72 ARG B O 1
ATOM 1952 N N . ILE B 1 73 ? 6.668 2.07 7.922 1 87.38 73 ILE B N 1
ATOM 1953 C CA . ILE B 1 73 ? 5.633 3.029 8.297 1 87.38 73 ILE B CA 1
ATOM 1954 C C . ILE B 1 73 ? 6.277 4.363 8.664 1 87.38 73 ILE B C 1
ATOM 1956 O O . ILE B 1 73 ? 7.164 4.418 9.516 1 87.38 73 ILE B O 1
ATOM 1960 N N . VAL B 1 74 ? 5.852 5.406 8.016 1 92.75 74 VAL B N 1
ATOM 1961 C CA . VAL B 1 74 ? 6.477 6.703 8.258 1 92.75 74 VAL B CA 1
ATOM 1962 C C . VAL B 1 74 ? 5.434 7.695 8.766 1 92.75 74 VAL B C 1
ATOM 1964 O O . VAL B 1 74 ? 5.77 8.805 9.188 1 92.75 74 VAL B O 1
ATOM 1967 N N . GLY B 1 75 ? 4.176 7.285 8.672 1 94.38 75 GLY B N 1
ATOM 1968 C CA . GLY B 1 75 ? 3.111 8.164 9.117 1 94.38 75 GLY B CA 1
ATOM 1969 C C . GLY B 1 75 ? 1.729 7.68 8.727 1 94.38 75 GLY B C 1
ATOM 1970 O O . GLY B 1 75 ? 1.5 6.477 8.602 1 94.38 75 GLY B O 1
ATOM 1971 N N . TRP B 1 76 ? 0.807 8.711 8.703 1 94.81 76 TRP B N 1
ATOM 1972 C CA . TRP B 1 76 ? -0.592 8.422 8.414 1 94.81 76 TRP B CA 1
ATOM 1973 C C . TRP B 1 76 ? -1.252 9.586 7.688 1 94.81 76 TRP B C 1
ATOM 1975 O O . TRP B 1 76 ? -0.681 10.68 7.605 1 94.81 76 TRP B O 1
ATOM 1985 N N . TYR B 1 77 ? -2.277 9.258 7.055 1 95.88 77 TYR B N 1
ATOM 1986 C CA . TYR B 1 77 ? -2.99 10.297 6.32 1 95.88 77 TYR B CA 1
ATOM 1987 C C . TYR B 1 77 ? -4.473 10.297 6.676 1 95.88 77 TYR B C 1
ATOM 1989 O O . TYR B 1 77 ? -4.992 9.312 7.203 1 95.88 77 TYR B O 1
ATOM 1997 N N . HIS B 1 78 ? -5.129 11.391 6.441 1 94.88 78 HIS B N 1
ATOM 1998 C CA . HIS B 1 78 ? -6.578 11.422 6.293 1 94.88 78 HIS B CA 1
ATOM 1999 C C . HIS B 1 78 ? -7 12.391 5.191 1 94.88 78 HIS B C 1
ATOM 2001 O O . HIS B 1 78 ? -6.191 13.195 4.719 1 94.88 78 HIS B O 1
ATOM 2007 N N . THR B 1 79 ? -8.188 12.312 4.723 1 93.25 79 THR B N 1
ATOM 2008 C CA . THR B 1 79 ? -8.609 13.016 3.516 1 93.25 79 THR B CA 1
ATOM 2009 C C . THR B 1 79 ? -9.203 14.375 3.861 1 93.25 79 THR B C 1
ATOM 2011 O O . THR B 1 79 ? -9.852 15.008 3.025 1 93.25 79 THR B O 1
ATOM 2014 N N . GLY B 1 80 ? -8.844 14.922 4.91 1 87.81 80 GLY B N 1
ATOM 2015 C CA . GLY B 1 80 ? -9.188 16.297 5.273 1 87.81 80 GLY B CA 1
ATOM 2016 C C . GLY B 1 80 ? -10.68 16.578 5.188 1 87.81 80 GLY B C 1
ATOM 2017 O O . GLY B 1 80 ? -11.5 15.688 5.422 1 87.81 80 GLY B O 1
ATOM 2018 N N . PRO B 1 81 ? -10.641 17.953 5.027 1 90.94 81 PRO B N 1
ATOM 2019 C CA . PRO B 1 81 ? -9.664 18.906 4.492 1 90.94 81 PRO B CA 1
ATOM 2020 C C . PRO B 1 81 ? -8.812 19.547 5.582 1 90.94 81 PRO B C 1
ATOM 2022 O O . PRO B 1 81 ? -7.766 20.125 5.289 1 90.94 81 PRO B O 1
ATOM 2025 N N . LYS B 1 82 ? -9.242 19.594 6.812 1 93 82 LYS B N 1
ATOM 2026 C CA . LYS B 1 82 ? -8.531 20.266 7.895 1 93 82 LYS B CA 1
ATOM 2027 C C . LYS B 1 82 ? -8.211 19.297 9.023 1 93 82 LYS B C 1
ATOM 2029 O O . LYS B 1 82 ? -8.703 18.156 9.039 1 93 82 LYS B O 1
ATOM 2034 N N . LEU B 1 83 ? -7.383 19.797 9.922 1 95.88 83 LEU B N 1
ATOM 2035 C CA . LEU B 1 83 ? -7.098 19.047 11.133 1 95.88 83 LEU B CA 1
ATOM 2036 C C . LEU B 1 83 ? -8.383 18.734 11.891 1 95.88 83 LEU B C 1
ATOM 2038 O O . LEU B 1 83 ? -9.297 19.562 11.945 1 95.88 83 LEU B O 1
ATOM 2042 N N . HIS B 1 84 ? -8.406 17.562 12.453 1 94.44 84 HIS B N 1
ATOM 2043 C CA . HIS B 1 84 ? -9.547 17.094 13.227 1 94.44 84 HIS B CA 1
ATOM 2044 C C . HIS B 1 84 ? -9.195 16.984 14.711 1 94.44 84 HIS B C 1
ATOM 2046 O O . HIS B 1 84 ? -8.039 16.719 15.055 1 94.44 84 HIS B O 1
ATOM 2052 N N . LYS B 1 85 ? -10.172 17.078 15.5 1 94 85 LYS B N 1
ATOM 2053 C CA . LYS B 1 85 ? -9.961 17.078 16.938 1 94 85 LYS B CA 1
ATOM 2054 C C . LYS B 1 85 ? -9.344 15.758 17.406 1 94 85 LYS B C 1
ATOM 2056 O O . LYS B 1 85 ? -8.594 15.727 18.375 1 94 85 LYS B O 1
ATOM 2061 N N . ASN B 1 86 ? -9.672 14.68 16.656 1 94.12 86 ASN B N 1
ATOM 2062 C CA . ASN B 1 86 ? -9.195 13.359 17.078 1 94.12 86 ASN B CA 1
ATOM 2063 C C . ASN B 1 86 ? -7.805 13.062 16.516 1 94.12 86 ASN B C 1
ATOM 2065 O O . ASN B 1 86 ? -7.242 12 16.781 1 94.12 86 ASN B O 1
ATOM 2069 N N . ASP B 1 87 ? -7.281 14 15.82 1 95.81 87 ASP B N 1
ATOM 2070 C CA . ASP B 1 87 ? -6.035 13.719 15.117 1 95.81 87 ASP B CA 1
ATOM 2071 C C . ASP B 1 87 ? -4.891 13.484 16.094 1 95.81 87 ASP B C 1
ATOM 2073 O O . ASP B 1 87 ? -4.02 12.648 15.852 1 95.81 87 ASP B O 1
ATOM 2077 N N . ILE B 1 88 ? -4.902 14.156 17.141 1 94.94 88 ILE B N 1
ATOM 2078 C CA . ILE B 1 88 ? -3.842 13.977 18.125 1 94.94 88 ILE B CA 1
ATOM 2079 C C . ILE B 1 88 ? -3.9 12.562 18.688 1 94.94 88 ILE B C 1
ATOM 2081 O O . ILE B 1 88 ? -2.869 11.906 18.859 1 94.94 88 ILE B O 1
ATOM 2085 N N . ALA B 1 89 ? -5.094 12.133 19.031 1 93.5 89 ALA B N 1
ATOM 2086 C CA . ALA B 1 89 ? -5.262 10.781 19.562 1 93.5 89 ALA B CA 1
ATOM 2087 C C . ALA B 1 89 ? -4.777 9.734 18.562 1 93.5 89 ALA B C 1
ATOM 2089 O O . ALA B 1 89 ? -4.125 8.758 18.938 1 93.5 89 ALA B O 1
ATOM 2090 N N . ILE B 1 90 ? -5.125 9.906 17.328 1 92.44 90 ILE B N 1
ATOM 2091 C CA . ILE B 1 90 ? -4.695 8.984 16.281 1 92.44 90 ILE B CA 1
ATOM 2092 C C . ILE B 1 90 ? -3.174 9.008 16.172 1 92.44 90 ILE B C 1
ATOM 2094 O O . ILE B 1 90 ? -2.539 7.957 16.031 1 92.44 90 ILE B O 1
ATOM 2098 N N . ASN B 1 91 ? -2.621 10.188 16.234 1 94.06 91 ASN B N 1
ATOM 2099 C CA . ASN B 1 91 ? -1.171 10.32 16.141 1 94.06 91 ASN B CA 1
ATOM 2100 C C . ASN B 1 91 ? -0.465 9.594 17.281 1 94.06 91 ASN B C 1
ATOM 2102 O O . ASN B 1 91 ? 0.6 9.008 17.094 1 94.06 91 ASN B O 1
ATOM 2106 N N . GLU B 1 92 ? -1.025 9.633 18.453 1 91.56 92 GLU B N 1
ATOM 2107 C CA . GLU B 1 92 ? -0.445 8.914 19.578 1 91.56 92 GLU B CA 1
ATOM 2108 C C . GLU B 1 92 ? -0.433 7.41 19.328 1 91.56 92 GLU B C 1
ATOM 2110 O O . GLU B 1 92 ? 0.524 6.723 19.688 1 91.56 92 GLU B O 1
ATOM 2115 N N . LEU B 1 93 ? -1.494 6.957 18.75 1 87.81 93 LEU B N 1
ATOM 2116 C CA . LEU B 1 93 ? -1.542 5.547 18.375 1 87.81 93 LEU B CA 1
ATOM 2117 C C . LEU B 1 93 ? -0.471 5.219 17.344 1 87.81 93 LEU B C 1
ATOM 2119 O O . LEU B 1 93 ? 0.193 4.184 17.438 1 87.81 93 LEU B O 1
ATOM 2123 N N . MET B 1 94 ? -0.238 6.09 16.375 1 90.12 94 MET B N 1
ATOM 2124 C CA . MET B 1 94 ? 0.724 5.887 15.289 1 90.12 94 MET B CA 1
ATOM 2125 C C . MET B 1 94 ? 2.15 5.871 15.828 1 90.12 94 MET B C 1
ATOM 2127 O O . MET B 1 94 ? 3.025 5.211 15.266 1 90.12 94 MET B O 1
ATOM 2131 N N . LYS B 1 95 ? 2.367 6.566 16.906 1 89 95 LYS B N 1
ATOM 2132 C CA . LYS B 1 95 ? 3.701 6.676 17.5 1 89 95 LYS B CA 1
ATOM 2133 C C . LYS B 1 95 ? 4.195 5.316 17.984 1 89 95 LYS B C 1
ATOM 2135 O O . LYS B 1 95 ? 5.398 5.117 18.172 1 89 95 LYS B O 1
ATOM 2140 N N . ARG B 1 96 ? 3.287 4.488 18.234 1 83.31 96 ARG B N 1
ATOM 2141 C CA . ARG B 1 96 ? 3.67 3.141 18.641 1 83.31 96 ARG B CA 1
ATOM 2142 C C . ARG B 1 96 ? 4.371 2.406 17.5 1 83.31 96 ARG B C 1
ATOM 2144 O O . ARG B 1 96 ? 5.141 1.475 17.734 1 83.31 96 ARG B O 1
ATOM 2151 N N . TYR B 1 97 ? 4.172 2.811 16.312 1 81.12 97 TYR B N 1
ATOM 2152 C CA . TYR B 1 97 ? 4.766 2.184 15.141 1 81.12 97 TYR B CA 1
ATOM 2153 C C . TYR B 1 97 ? 5.918 3.023 14.602 1 81.12 97 TYR B C 1
ATOM 2155 O O . TYR B 1 97 ? 6.867 2.486 14.023 1 81.12 97 TYR B O 1
ATOM 2163 N N . CYS B 1 98 ? 5.738 4.246 14.734 1 85.44 98 CYS B N 1
ATOM 2164 C CA . CYS B 1 98 ? 6.695 5.207 14.195 1 85.44 98 CYS B CA 1
ATOM 2165 C C . CYS B 1 98 ? 6.785 6.441 15.086 1 85.44 98 CYS B C 1
ATOM 2167 O O . CYS B 1 98 ? 5.867 7.262 15.109 1 85.44 98 CYS B O 1
ATOM 2169 N N . SER B 1 99 ? 7.863 6.566 15.742 1 87.31 99 SER B N 1
ATOM 2170 C CA . SER B 1 99 ? 8.039 7.621 16.734 1 87.31 99 SER B CA 1
ATOM 2171 C C . SER B 1 99 ? 7.938 9 16.094 1 87.31 99 SER B C 1
ATOM 2173 O O . SER B 1 99 ? 7.398 9.938 16.703 1 87.31 99 SER B O 1
ATOM 2175 N N . ASN B 1 100 ? 8.477 9.156 14.883 1 89.25 100 ASN B N 1
ATOM 2176 C CA . ASN B 1 100 ? 8.414 10.43 14.172 1 89.25 100 ASN B CA 1
ATOM 2177 C C . ASN B 1 100 ? 7.391 10.391 13.047 1 89.25 100 ASN B C 1
ATOM 2179 O O . ASN B 1 100 ? 7.691 10.773 11.914 1 89.25 100 ASN B O 1
ATOM 2183 N N . SER B 1 101 ? 6.219 10.078 13.508 1 92.62 101 SER B N 1
ATOM 2184 C CA . SER B 1 101 ? 5.141 9.898 12.547 1 92.62 101 SER B CA 1
ATOM 2185 C C . SER B 1 101 ? 4.715 11.234 11.945 1 92.62 101 SER B C 1
ATOM 2187 O O . SER B 1 101 ? 4.594 12.234 12.656 1 92.62 101 SER B O 1
ATOM 2189 N N . VAL B 1 102 ? 4.527 11.234 10.609 1 96.38 102 VAL B N 1
ATOM 2190 C CA . VAL B 1 102 ? 4.039 12.43 9.922 1 96.38 102 VAL B CA 1
ATOM 2191 C C . VAL B 1 102 ? 2.566 12.258 9.562 1 96.38 102 VAL B C 1
ATOM 2193 O O . VAL B 1 102 ? 2.148 11.18 9.133 1 96.38 102 VAL B O 1
ATOM 2196 N N . LEU B 1 103 ? 1.763 13.328 9.781 1 96.94 103 LEU B N 1
ATOM 2197 C CA . LEU B 1 103 ? 0.4 13.406 9.266 1 96.94 103 LEU B CA 1
ATOM 2198 C C . LEU B 1 103 ? 0.366 14.141 7.926 1 96.94 103 LEU B C 1
ATOM 2200 O O . LEU B 1 103 ? 0.882 15.25 7.809 1 96.94 103 LEU B O 1
ATOM 2204 N N . VAL B 1 104 ? -0.175 13.492 6.91 1 97.25 104 VAL B N 1
ATOM 2205 C CA . VAL B 1 104 ? -0.419 14.164 5.637 1 97.25 104 VAL B CA 1
ATOM 2206 C C . VAL B 1 104 ? -1.922 14.266 5.387 1 97.25 104 VAL B C 1
ATOM 2208 O O . VAL B 1 104 ? -2.613 13.242 5.309 1 97.25 104 VAL B O 1
ATOM 2211 N N . ILE B 1 105 ? -2.396 15.461 5.301 1 96.12 105 ILE B N 1
ATOM 2212 C CA . ILE B 1 105 ? -3.787 15.68 4.918 1 96.12 105 ILE B CA 1
ATOM 2213 C C . ILE B 1 105 ? -3.893 15.773 3.396 1 96.12 105 ILE B C 1
ATOM 2215 O O . ILE B 1 105 ? -3.209 16.594 2.77 1 96.12 105 ILE B O 1
ATOM 2219 N N . ILE B 1 106 ? -4.652 14.938 2.854 1 93.06 106 ILE B N 1
ATOM 2220 C CA . ILE B 1 106 ? -4.898 14.906 1.416 1 93.06 106 ILE B CA 1
ATOM 2221 C C . ILE B 1 106 ? -6.371 15.203 1.136 1 93.06 106 ILE B C 1
ATOM 2223 O O . ILE B 1 106 ? -7.238 14.367 1.397 1 93.06 106 ILE B O 1
ATOM 2227 N N . ASP B 1 107 ? -6.59 16.328 0.62 1 89.38 107 ASP B N 1
ATOM 2228 C CA . ASP B 1 107 ? -7.957 16.703 0.294 1 89.38 107 ASP B CA 1
ATOM 2229 C C . ASP B 1 107 ? -8.383 16.156 -1.063 1 89.38 107 ASP B C 1
ATOM 2231 O O . ASP B 1 107 ? -7.891 16.594 -2.104 1 89.38 107 ASP B O 1
ATOM 2235 N N . VAL B 1 108 ? -9.336 15.25 -1.106 1 84.88 108 VAL B N 1
ATOM 2236 C CA . VAL B 1 108 ? -9.711 14.523 -2.316 1 84.88 108 VAL B CA 1
ATOM 2237 C C . VAL B 1 108 ? -10.82 15.281 -3.047 1 84.88 108 VAL B C 1
ATOM 2239 O O . VAL B 1 108 ? -11.227 14.898 -4.145 1 84.88 108 VAL B O 1
ATOM 2242 N N . LYS B 1 109 ? -11.266 16.328 -2.51 1 76.62 109 LYS B N 1
ATOM 2243 C CA . LYS B 1 109 ? -12.281 17.109 -3.207 1 76.62 109 LYS B CA 1
ATOM 2244 C C . LYS B 1 109 ? -11.656 17.953 -4.316 1 76.62 109 LYS B C 1
ATOM 2246 O O . LYS B 1 109 ? -10.586 18.531 -4.133 1 76.62 109 LYS B O 1
ATOM 2251 N N . PRO B 1 110 ? -12.219 17.609 -5.469 1 59.69 110 PRO B N 1
ATOM 2252 C CA . PRO B 1 110 ? -11.695 18.312 -6.641 1 59.69 110 PRO B CA 1
ATOM 2253 C C . PRO B 1 110 ? -11.617 19.828 -6.43 1 59.69 110 PRO B C 1
ATOM 2255 O O . PRO B 1 110 ? -12.578 20.438 -5.961 1 59.69 110 PRO B O 1
ATOM 2258 N N . LYS B 1 111 ? -10.461 20.297 -6.133 1 61.44 111 LYS B N 1
ATOM 2259 C CA . LYS B 1 111 ? -10.289 21.75 -6.234 1 61.44 111 LYS B CA 1
ATOM 2260 C C . LYS B 1 111 ? -9.547 22.125 -7.512 1 61.44 111 LYS B C 1
ATOM 2262 O O . LYS B 1 111 ? -9.016 21.25 -8.211 1 61.44 111 LYS B O 1
ATOM 2267 N N . ASP B 1 112 ? -9.703 23.375 -7.902 1 53.5 112 ASP B N 1
ATOM 2268 C CA . ASP B 1 112 ? -9.188 23.859 -9.18 1 53.5 112 ASP B CA 1
ATOM 2269 C C . ASP B 1 112 ? -7.742 23.438 -9.398 1 53.5 112 ASP B C 1
ATOM 2271 O O . ASP B 1 112 ? -7.328 23.172 -10.523 1 53.5 112 ASP B O 1
ATOM 2275 N N . LEU B 1 113 ? -6.934 23.703 -8.305 1 50.5 113 LEU B N 1
ATOM 2276 C CA . LEU B 1 113 ? -5.504 23.609 -8.578 1 50.5 113 LEU B CA 1
ATOM 2277 C C . LEU B 1 113 ? -4.918 22.344 -7.957 1 50.5 113 LEU B C 1
ATOM 2279 O O . LEU B 1 113 ? -4.094 22.406 -7.047 1 50.5 113 LEU B O 1
ATOM 2283 N N . GLY B 1 114 ? -5.414 21.078 -8.227 1 56.56 114 GLY B N 1
ATOM 2284 C CA . GLY B 1 114 ? -4.715 19.844 -7.914 1 56.56 114 GLY B CA 1
ATOM 2285 C C . GLY B 1 114 ? -4.992 19.328 -6.508 1 56.56 114 GLY B C 1
ATOM 2286 O O . GLY B 1 114 ? -5.77 19.938 -5.77 1 56.56 114 GLY B O 1
ATOM 2287 N N . LEU B 1 115 ? -4.504 18.078 -6.152 1 58.25 115 LEU B N 1
ATOM 2288 C CA . LEU B 1 115 ? -4.738 17.484 -4.844 1 58.25 115 LEU B CA 1
ATOM 2289 C C . LEU B 1 115 ? -3.842 18.125 -3.787 1 58.25 115 LEU B C 1
ATOM 2291 O O . LEU B 1 115 ? -2.643 17.844 -3.736 1 58.25 115 LEU B O 1
ATOM 2295 N N . PRO B 1 116 ? -4.359 18.984 -3.051 1 73.5 116 PRO B N 1
ATOM 2296 C CA . PRO B 1 116 ? -3.557 19.625 -2.004 1 73.5 116 PRO B CA 1
ATOM 2297 C C . PRO B 1 116 ? -3.102 18.641 -0.928 1 73.5 116 PRO B C 1
ATOM 2299 O O . PRO B 1 116 ? -3.889 17.812 -0.474 1 73.5 116 PRO B O 1
ATOM 2302 N N . THR B 1 117 ? -1.85 18.516 -0.732 1 88.25 117 THR B N 1
ATOM 2303 C CA . THR B 1 117 ? -1.313 17.797 0.411 1 88.25 117 THR B CA 1
ATOM 2304 C C . THR B 1 117 ? -0.705 18.75 1.43 1 88.25 117 THR B C 1
ATOM 2306 O O . THR B 1 117 ? -0.051 19.719 1.058 1 88.25 117 THR B O 1
ATOM 2309 N N . GLU B 1 118 ? -1.015 18.594 2.68 1 93.44 118 GLU B N 1
ATOM 2310 C CA . GLU B 1 118 ? -0.413 19.312 3.793 1 93.44 118 GLU B CA 1
ATOM 2311 C C . GLU B 1 118 ? 0.214 18.359 4.805 1 93.44 118 GLU B C 1
ATOM 2313 O O . GLU B 1 118 ? -0.431 17.406 5.25 1 93.44 118 GLU B O 1
ATOM 2318 N N . GLY B 1 119 ? 1.444 18.656 5.137 1 96.31 119 GLY B N 1
ATOM 2319 C CA . GLY B 1 119 ? 2.146 17.844 6.109 1 96.31 119 GLY B CA 1
ATOM 2320 C C . GLY B 1 119 ? 2.156 18.453 7.5 1 96.31 119 GLY B C 1
ATOM 2321 O O . GLY B 1 119 ? 2.219 19.672 7.652 1 96.31 119 GLY B O 1
ATOM 2322 N N . TYR B 1 120 ? 2.121 17.578 8.516 1 96.31 120 TYR B N 1
ATOM 2323 C CA . TYR B 1 120 ? 2.186 18.016 9.914 1 96.31 120 TYR B CA 1
ATOM 2324 C C . TYR B 1 120 ? 3.031 17.047 10.734 1 96.31 120 TYR B C 1
ATOM 2326 O O . TYR B 1 120 ? 3.096 15.852 10.43 1 96.31 120 TYR B O 1
ATOM 2334 N N . ILE B 1 121 ? 3.611 17.562 11.789 1 95.19 121 ILE B N 1
ATOM 2335 C CA . ILE B 1 121 ? 4.266 16.75 12.805 1 95.19 121 ILE B CA 1
ATOM 2336 C C . ILE B 1 121 ? 3.775 17.156 14.195 1 95.19 121 ILE B C 1
ATOM 2338 O O . ILE B 1 121 ? 3.529 18.344 14.445 1 95.19 121 ILE B O 1
ATOM 2342 N N . SER B 1 122 ? 3.611 16.188 15.039 1 93.75 122 SER B N 1
ATOM 2343 C CA . SER B 1 122 ? 3.201 16.484 16.406 1 93.75 122 SER B CA 1
ATOM 2344 C C . SER B 1 122 ? 4.367 17.016 17.234 1 93.75 122 SER B C 1
ATOM 2346 O O . SER B 1 122 ? 5.469 16.469 17.188 1 93.75 122 SER B O 1
ATOM 2348 N N . VAL B 1 123 ? 4.137 18.062 17.875 1 92.25 123 VAL B N 1
ATOM 2349 C CA . VAL B 1 123 ? 5.152 18.656 18.75 1 92.25 123 VAL B CA 1
ATOM 2350 C C . VAL B 1 123 ? 4.574 18.875 20.141 1 92.25 123 VAL B C 1
ATOM 2352 O O . VAL B 1 123 ? 3.367 19.078 20.297 1 92.25 123 VAL B O 1
ATOM 2355 N N . GLU B 1 124 ? 5.441 18.75 21.094 1 90.25 124 GLU B N 1
ATOM 2356 C CA . GLU B 1 124 ? 5.039 19.031 22.469 1 90.25 124 GLU B CA 1
ATOM 2357 C C . GLU B 1 124 ? 5.285 20.5 22.828 1 90.25 124 GLU B C 1
ATOM 2359 O O . GLU B 1 124 ? 6.395 21 22.656 1 90.25 124 GLU B O 1
ATOM 2364 N N . GLU B 1 125 ? 4.289 21.109 23.25 1 89 125 GLU B N 1
ATOM 2365 C CA . GLU B 1 125 ? 4.418 22.484 23.734 1 89 125 GLU B CA 1
ATOM 2366 C C . GLU B 1 125 ? 4.559 22.516 25.25 1 89 125 GLU B C 1
ATOM 2368 O O . GLU B 1 125 ? 3.678 22.047 25.969 1 89 125 GLU B O 1
ATOM 2373 N N . VAL B 1 126 ? 5.66 23.078 25.641 1 88.56 126 VAL B N 1
ATOM 2374 C CA . VAL B 1 126 ? 5.922 23.203 27.078 1 88.56 126 VAL B CA 1
ATOM 2375 C C . VAL B 1 126 ? 5.418 24.547 27.562 1 88.56 126 VAL B C 1
ATOM 2377 O O . VAL B 1 126 ? 5.762 25.594 27 1 88.56 126 VAL B O 1
ATOM 2380 N N . HIS B 1 127 ? 4.676 24.422 28.656 1 88.12 127 HIS B N 1
ATOM 2381 C CA . HIS B 1 127 ? 4.137 25.641 29.25 1 88.12 127 HIS B CA 1
ATOM 2382 C C . HIS B 1 127 ? 5.07 26.188 30.328 1 88.12 127 HIS B C 1
ATOM 2384 O O . HIS B 1 127 ? 5.602 25.438 31.141 1 88.12 127 HIS B O 1
ATOM 2390 N N . ASP B 1 128 ? 5.324 27.438 30.328 1 87.19 128 ASP B N 1
ATOM 2391 C CA . ASP B 1 128 ? 6.199 28.109 31.281 1 87.19 128 ASP B CA 1
ATOM 2392 C C . ASP B 1 128 ? 5.605 28.078 32.688 1 87.19 128 ASP B C 1
ATOM 2394 O O . ASP B 1 128 ? 6.336 28.094 33.688 1 87.19 128 ASP B O 1
ATOM 2398 N N . ASP B 1 129 ? 4.383 28.078 32.719 1 89.75 129 ASP B N 1
ATOM 2399 C CA . ASP B 1 129 ? 3.729 28.188 34 1 89.75 129 ASP B CA 1
ATOM 2400 C C . ASP B 1 129 ? 3.73 26.844 34.75 1 89.75 129 ASP B C 1
ATOM 2402 O O . ASP B 1 129 ? 3.143 26.719 35.812 1 89.75 129 ASP B O 1
ATOM 2406 N N . GLY B 1 130 ? 4.23 25.812 34.219 1 85.31 130 GLY B N 1
ATOM 2407 C CA . GLY B 1 130 ? 4.391 24.531 34.875 1 85.31 130 GLY B CA 1
ATOM 2408 C C . GLY B 1 130 ? 3.244 23.562 34.625 1 85.31 130 GLY B C 1
ATOM 2409 O O . GLY B 1 130 ? 3.193 22.484 35.188 1 85.31 130 GLY B O 1
ATOM 2410 N N . THR B 1 131 ? 2.291 24.078 33.906 1 84.06 131 THR B N 1
ATOM 2411 C CA . THR B 1 131 ? 1.209 23.172 33.562 1 84.06 131 THR B CA 1
ATOM 2412 C C . THR B 1 131 ? 1.715 22.047 32.656 1 84.06 131 THR B C 1
ATOM 2414 O O . THR B 1 131 ? 2.76 22.172 32.031 1 84.06 131 THR B O 1
ATOM 2417 N N . PRO B 1 132 ? 1.03 20.922 32.656 1 86.56 132 PRO B N 1
ATOM 2418 C CA . PRO B 1 132 ? 1.467 19.797 31.828 1 86.56 132 PRO B CA 1
ATOM 2419 C C . PRO B 1 132 ? 1.616 20.172 30.359 1 86.56 132 PRO B C 1
ATOM 2421 O O . PRO B 1 132 ? 0.908 21.047 29.859 1 86.56 132 PRO B O 1
ATOM 2424 N N . THR B 1 133 ? 2.535 19.531 29.672 1 87.38 133 THR B N 1
ATOM 2425 C CA . THR B 1 133 ? 2.822 19.734 28.266 1 87.38 133 THR B CA 1
ATOM 2426 C C . THR B 1 133 ? 1.618 19.375 27.406 1 87.38 133 THR B C 1
ATOM 2428 O O . THR B 1 133 ? 0.831 18.5 27.766 1 87.38 133 THR B O 1
ATOM 2431 N N . SER B 1 134 ? 1.352 20.25 26.406 1 89.88 134 SER B N 1
ATOM 2432 C CA . SER B 1 134 ? 0.302 19.953 25.438 1 89.88 134 SER B CA 1
ATOM 2433 C C . SER B 1 134 ? 0.891 19.547 24.094 1 89.88 134 SER B C 1
ATOM 2435 O O . SER B 1 134 ? 1.961 20.031 23.719 1 89.88 134 SER B O 1
ATOM 2437 N N . LYS B 1 135 ? 0.202 18.562 23.453 1 91.88 135 LYS B N 1
ATOM 2438 C CA . LYS B 1 135 ? 0.613 18.156 22.109 1 91.88 135 LYS B CA 1
ATOM 2439 C C . LYS B 1 135 ? -0.163 18.906 21.047 1 91.88 135 LYS B C 1
ATOM 2441 O O . LYS B 1 135 ? -1.38 19.078 21.156 1 91.88 135 LYS B O 1
ATOM 2446 N N . THR B 1 136 ? 0.558 19.438 20.078 1 93.56 136 THR B N 1
ATOM 2447 C CA . THR B 1 136 ? -0.03 20.156 18.953 1 93.56 136 THR B CA 1
ATOM 2448 C C . THR B 1 136 ? 0.64 19.75 17.641 1 93.56 136 THR B C 1
ATOM 2450 O O . THR B 1 136 ? 1.589 18.969 17.641 1 93.56 136 THR B O 1
ATOM 2453 N N . PHE B 1 137 ? 0.073 20.203 16.562 1 95.5 137 PHE B N 1
ATOM 2454 C CA . PHE B 1 137 ? 0.644 19.922 15.242 1 95.5 137 PHE B CA 1
ATOM 2455 C C . PHE B 1 137 ? 1.353 21.156 14.68 1 95.5 137 PHE B C 1
ATOM 2457 O O . PHE B 1 137 ? 0.85 22.266 14.797 1 95.5 137 PHE B O 1
ATOM 2464 N N . GLU B 1 138 ? 2.461 20.891 14.211 1 94.38 138 GLU B N 1
ATOM 2465 C CA . GLU B 1 138 ? 3.195 21.906 13.445 1 94.38 138 GLU B CA 1
ATOM 2466 C C . GLU B 1 138 ? 3.242 21.562 11.961 1 94.38 138 GLU B C 1
ATOM 2468 O O . GLU B 1 138 ? 3.469 20.406 11.602 1 94.38 138 GLU B O 1
ATOM 2473 N N . HIS B 1 139 ? 3.068 22.578 11.195 1 94.5 139 HIS B N 1
ATOM 2474 C CA . HIS B 1 139 ? 3.076 22.406 9.75 1 94.5 139 HIS B CA 1
ATOM 2475 C C . HIS B 1 139 ? 4.48 22.094 9.242 1 94.5 139 HIS B C 1
ATOM 2477 O O . HIS B 1 139 ? 5.461 22.672 9.711 1 94.5 139 HIS B O 1
ATOM 2483 N N . VAL B 1 140 ? 4.566 21.156 8.281 1 94.88 140 VAL B N 1
ATOM 2484 C CA . VAL B 1 140 ? 5.797 20.859 7.555 1 94.88 140 VAL B CA 1
ATOM 2485 C C . VAL B 1 140 ? 5.531 20.906 6.051 1 94.88 140 VAL B C 1
ATOM 2487 O O . VAL B 1 140 ? 4.469 20.484 5.586 1 94.88 140 VAL B O 1
ATOM 2490 N N . THR B 1 141 ? 6.484 21.359 5.324 1 92.94 141 THR B N 1
ATOM 2491 C CA . THR B 1 141 ? 6.348 21.484 3.879 1 92.94 141 THR B CA 1
ATOM 2492 C C . THR B 1 141 ? 6.109 20.109 3.246 1 92.94 141 THR B C 1
ATOM 2494 O O . THR B 1 141 ? 6.805 19.141 3.564 1 92.94 141 THR B O 1
ATOM 2497 N N . SER B 1 142 ? 5.105 20.062 2.465 1 92.5 142 SER B N 1
ATOM 2498 C CA . SER B 1 142 ? 4.793 18.859 1.692 1 92.5 142 SER B CA 1
ATOM 2499 C C . SER B 1 142 ? 4.766 19.156 0.197 1 92.5 142 SER B C 1
ATOM 2501 O O . SER B 1 142 ? 4.258 20.203 -0.226 1 92.5 142 SER B O 1
ATOM 2503 N N . GLU B 1 143 ? 5.402 18.25 -0.565 1 89.62 143 GLU B N 1
ATOM 2504 C CA . GLU B 1 143 ? 5.391 18.375 -2.018 1 89.62 143 GLU B CA 1
ATOM 2505 C C . GLU B 1 143 ? 5.055 17.047 -2.693 1 89.62 143 GLU B C 1
ATOM 2507 O O . GLU B 1 143 ? 5.242 15.984 -2.105 1 89.62 143 GLU B O 1
ATOM 2512 N N . ILE B 1 144 ? 4.562 17.156 -3.789 1 85.5 144 ILE B N 1
ATOM 2513 C CA . ILE B 1 144 ? 4.301 15.961 -4.586 1 85.5 144 ILE B CA 1
ATOM 2514 C C . ILE B 1 144 ? 5.523 15.625 -5.434 1 85.5 144 ILE B C 1
ATOM 2516 O O . ILE B 1 144 ? 6.012 16.469 -6.188 1 85.5 144 ILE B O 1
ATOM 2520 N N . GLY B 1 145 ? 6.051 14.398 -5.156 1 79.25 145 GLY B N 1
ATOM 2521 C CA . GLY B 1 145 ? 7.23 13.969 -5.891 1 79.25 145 GLY B CA 1
ATOM 2522 C C . GLY B 1 145 ? 6.91 13.414 -7.266 1 79.25 145 GLY B C 1
ATOM 2523 O O . GLY B 1 145 ? 5.891 12.75 -7.449 1 79.25 145 GLY B O 1
ATOM 2524 N N . ALA B 1 146 ? 7.621 13.867 -8.383 1 57.62 146 ALA B N 1
ATOM 2525 C CA . ALA B 1 146 ? 7.555 13.297 -9.727 1 57.62 146 ALA B CA 1
ATOM 2526 C C . ALA B 1 146 ? 8.688 12.289 -9.953 1 57.62 146 ALA B C 1
ATOM 2528 O O . ALA B 1 146 ? 9.859 12.664 -9.969 1 57.62 146 ALA B O 1
ATOM 2529 N N . GLU B 1 147 ? 8.758 11.281 -9.211 1 51.81 147 GLU B N 1
ATOM 2530 C CA . GLU B 1 147 ? 9.906 10.453 -9.547 1 51.81 147 GLU B CA 1
ATOM 2531 C C . GLU B 1 147 ? 9.898 10.078 -11.031 1 51.81 147 GLU B C 1
ATOM 2533 O O . GLU B 1 147 ? 8.867 9.68 -11.57 1 51.81 147 GLU B O 1
ATOM 2538 N N . GLU B 1 148 ? 10.844 10.523 -11.875 1 46.94 148 GLU B N 1
ATOM 2539 C CA . GLU B 1 148 ? 11.086 10.219 -13.281 1 46.94 148 GLU B CA 1
ATOM 2540 C C . GLU B 1 148 ? 10.852 8.742 -13.578 1 46.94 148 GLU B C 1
ATOM 2542 O O . GLU B 1 148 ? 10.359 8.391 -14.648 1 46.94 148 GLU B O 1
ATOM 2547 N N . ALA B 1 149 ? 11.328 7.887 -13.023 1 45.19 149 ALA B N 1
ATOM 2548 C CA . ALA B 1 149 ? 11.297 6.453 -13.289 1 45.19 149 ALA B CA 1
ATOM 2549 C C . ALA B 1 149 ? 9.867 5.914 -13.242 1 45.19 149 ALA B C 1
ATOM 2551 O O . ALA B 1 149 ? 9.531 4.973 -13.961 1 45.19 149 ALA B O 1
ATOM 2552 N N . GLU B 1 150 ? 9.078 6.391 -12.43 1 46.56 150 GLU B N 1
ATOM 2553 C CA . GLU B 1 150 ? 7.715 5.93 -12.188 1 46.56 150 GLU B CA 1
ATOM 2554 C C . GLU B 1 150 ? 6.82 6.184 -13.398 1 46.56 150 GLU B C 1
ATOM 2556 O O . GLU B 1 150 ? 5.859 5.449 -13.633 1 46.56 150 GLU B O 1
ATOM 2561 N N . GLU B 1 151 ? 7.227 7.066 -14.297 1 42.59 151 GLU B N 1
ATOM 2562 C CA . GLU B 1 151 ? 6.418 7.48 -15.445 1 42.59 151 GLU B CA 1
ATOM 2563 C C . GLU B 1 151 ? 6.344 6.375 -16.484 1 42.59 151 GLU B C 1
ATOM 2565 O O . GLU B 1 151 ? 5.281 6.137 -17.078 1 42.59 151 GLU B O 1
ATOM 2570 N N . VAL B 1 152 ? 7.367 5.605 -16.688 1 43.28 152 VAL B N 1
ATOM 2571 C CA . VAL B 1 152 ? 7.414 4.648 -17.781 1 43.28 152 VAL B CA 1
ATOM 2572 C C . VAL B 1 152 ? 6.473 3.482 -17.5 1 43.28 152 VAL B C 1
ATOM 2574 O O . VAL B 1 152 ? 5.758 3.02 -18.391 1 43.28 152 VAL B O 1
ATOM 2577 N N . GLY B 1 153 ? 6.543 3.092 -16.375 1 41.19 153 GLY B N 1
ATOM 2578 C CA . GLY B 1 153 ? 5.762 1.903 -16.062 1 41.19 153 GLY B CA 1
ATOM 2579 C C . GLY B 1 153 ? 4.266 2.133 -16.172 1 41.19 153 GLY B C 1
ATOM 2580 O O . GLY B 1 153 ? 3.529 1.262 -16.641 1 41.19 153 GLY B O 1
ATOM 2581 N N . VAL B 1 154 ? 3.898 3.332 -15.812 1 42.25 154 VAL B N 1
ATOM 2582 C CA . VAL B 1 154 ? 2.475 3.639 -15.859 1 42.25 154 VAL B CA 1
ATOM 2583 C C . VAL B 1 154 ? 2.021 3.781 -17.312 1 42.25 154 VAL B C 1
ATOM 2585 O O . VAL B 1 154 ? 0.923 3.35 -17.672 1 42.25 154 VAL B O 1
ATOM 2588 N N . GLU B 1 155 ? 2.889 4.289 -18.094 1 40.44 155 GLU B N 1
ATOM 2589 C CA . GLU B 1 155 ? 2.564 4.496 -19.5 1 40.44 155 GLU B CA 1
ATOM 2590 C C . GLU B 1 155 ? 2.311 3.168 -20.219 1 40.44 155 GLU B C 1
ATOM 2592 O O . GLU B 1 155 ? 1.371 3.049 -21 1 40.44 155 GLU B O 1
ATOM 2597 N N . HIS B 1 156 ? 3.143 2.293 -20.109 1 42.41 156 HIS B N 1
ATOM 2598 C CA . HIS B 1 156 ? 3.016 1.004 -20.781 1 42.41 156 HIS B CA 1
ATOM 2599 C C . HIS B 1 156 ? 1.76 0.268 -20.312 1 42.41 156 HIS B C 1
ATOM 2601 O O . HIS B 1 156 ? 1.041 -0.311 -21.141 1 42.41 156 HIS B O 1
ATOM 2607 N N . LEU B 1 157 ? 1.616 0.301 -19.109 1 40.78 157 LEU B N 1
ATOM 2608 C CA . LEU B 1 157 ? 0.461 -0.411 -18.578 1 40.78 157 LEU B CA 1
ATOM 2609 C C . LEU B 1 157 ? -0.838 0.19 -19.094 1 40.78 157 LEU B C 1
ATOM 2611 O O . LEU B 1 157 ? -1.77 -0.54 -19.453 1 40.78 157 LEU B O 1
ATOM 2615 N N . LEU B 1 158 ? -0.823 1.392 -19.25 1 41.66 158 LEU B N 1
ATOM 2616 C CA . LEU B 1 158 ? -1.991 2.082 -19.797 1 41.66 158 LEU B CA 1
ATOM 2617 C C . LEU B 1 158 ? -2.119 1.85 -21.297 1 41.66 158 LEU B C 1
ATOM 2619 O O . LEU B 1 158 ? -3.232 1.77 -21.828 1 41.66 158 LEU B O 1
ATOM 2623 N N . ARG B 1 159 ? -1.055 1.632 -22.094 1 37.47 159 ARG B N 1
ATOM 2624 C CA . ARG B 1 159 ? -1.101 1.369 -23.531 1 37.47 159 ARG B CA 1
ATOM 2625 C C . ARG B 1 159 ? -1.588 -0.048 -23.812 1 37.47 159 ARG B C 1
ATOM 2627 O O . ARG B 1 159 ? -2.273 -0.288 -24.812 1 37.47 159 ARG B O 1
ATOM 2634 N N . SER B 1 160 ? -1.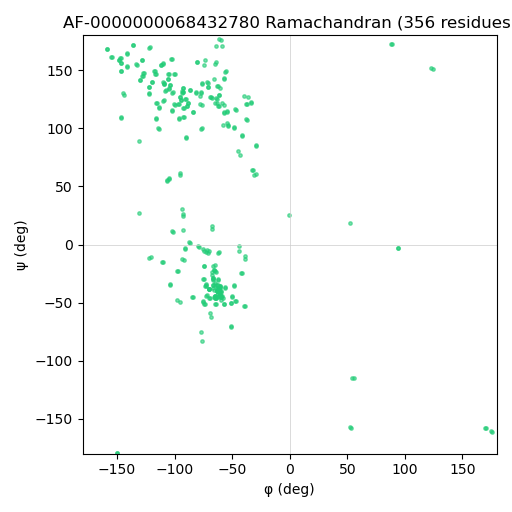042 -0.984 -23.219 1 32.31 160 SER B N 1
ATOM 2635 C CA . SER B 1 160 ? -1.436 -2.363 -23.5 1 32.31 160 SER B CA 1
ATOM 2636 C C . SER B 1 160 ? -2.918 -2.58 -23.203 1 32.31 160 SER B C 1
ATOM 2638 O O . SER B 1 160 ? -3.564 -3.408 -23.859 1 32.31 160 SER B O 1
ATOM 2640 N N . ARG B 1 161 ? -3.393 -2.193 -22.156 1 34.41 161 ARG B N 1
ATOM 2641 C CA . ARG B 1 161 ? -4.824 -2.395 -21.953 1 34.41 161 ARG B CA 1
ATOM 2642 C C . ARG B 1 161 ? -5.629 -1.652 -23.016 1 34.41 161 ARG B C 1
ATOM 2644 O O . ARG B 1 161 ? -6.855 -1.775 -23.078 1 34.41 161 ARG B O 1
ATOM 2651 N N . MET B 1 162 ? -4.973 -0.84 -23.859 1 30.8 162 MET B N 1
ATOM 2652 C CA . MET B 1 162 ? -5.738 -0.134 -24.891 1 30.8 162 MET B CA 1
ATOM 2653 C C . MET B 1 162 ? -6.242 -1.103 -25.953 1 30.8 162 MET B C 1
ATOM 2655 O O . MET B 1 162 ? -7.168 -0.781 -26.703 1 30.8 162 MET B O 1
ATOM 2659 N N . SER B 1 163 ? -5.594 -2.1 -26.406 1 29.98 163 SER B N 1
ATOM 2660 C CA . SER B 1 163 ? -6.246 -2.775 -27.516 1 29.98 163 SER B CA 1
ATOM 2661 C C . SER B 1 163 ? -7.52 -3.486 -27.078 1 29.98 163 SER B C 1
ATOM 2663 O O . SER B 1 163 ? -8.312 -3.932 -27.906 1 29.98 163 SER B O 1
ATOM 2665 N N . SER B 1 164 ? -7.523 -4.441 -26.219 1 27.8 164 SER B N 1
ATOM 2666 C CA . SER B 1 164 ? -8.805 -5.105 -25.984 1 27.8 164 SER B CA 1
ATOM 2667 C C . SER B 1 164 ? -9.836 -4.133 -25.438 1 27.8 164 SER B C 1
ATOM 2669 O O . SER B 1 164 ? -9.492 -3.061 -24.938 1 27.8 164 SER B O 1
ATOM 2671 N N . THR B 1 165 ? -11.242 -4.504 -25.172 1 26.8 165 THR B N 1
ATOM 2672 C CA . THR B 1 165 ? -12.438 -3.672 -25.109 1 26.8 165 THR B CA 1
ATOM 2673 C C . THR B 1 165 ? -12.227 -2.486 -24.172 1 26.8 165 THR B C 1
ATOM 2675 O O . THR B 1 165 ? -12.625 -1.362 -24.484 1 26.8 165 THR B O 1
ATOM 2678 N N . CYS B 1 166 ? -12.156 -2.746 -22.906 1 24.95 166 CYS B N 1
ATOM 2679 C CA . CYS B 1 166 ? -12.859 -1.854 -21.984 1 24.95 166 CYS B CA 1
ATOM 2680 C C . CYS B 1 166 ? -12.094 -0.554 -21.797 1 24.95 166 CYS B C 1
ATOM 2682 O O . CYS B 1 166 ? -12.664 0.533 -21.891 1 24.95 166 CYS B O 1
ATOM 2684 N N . CYS B 1 167 ? -10.961 -0.391 -20.844 1 25.94 167 CYS B N 1
ATOM 2685 C CA . CYS B 1 167 ? -10.703 0.872 -20.156 1 25.94 167 CYS B CA 1
ATOM 2686 C C . CYS B 1 167 ? -9.766 1.754 -20.969 1 25.94 167 CYS B C 1
ATOM 2688 O O . CYS B 1 167 ? -8.742 1.283 -21.469 1 25.94 167 CYS B O 1
ATOM 2690 N N . GLN B 1 168 ? -10.148 2.748 -21.906 1 26.08 168 GLN B N 1
ATOM 2691 C CA . GLN B 1 168 ? -9.547 3.883 -22.594 1 26.08 168 GLN B CA 1
ATOM 2692 C C . GLN B 1 168 ? -8.43 4.508 -21.766 1 26.08 168 GLN B C 1
ATOM 2694 O O . GLN B 1 168 ? -8.695 5.273 -20.828 1 26.08 168 GLN B O 1
ATOM 2699 N N . MET B 1 169 ? -7.422 3.875 -21.438 1 27.14 169 MET B N 1
ATOM 2700 C CA . MET B 1 169 ? -6.219 4.266 -20.703 1 27.14 169 MET B CA 1
ATOM 2701 C C . MET B 1 169 ? -5.391 5.262 -21.516 1 27.14 169 MET B C 1
ATOM 2703 O O . MET B 1 169 ? -4.246 4.98 -21.875 1 27.14 169 MET B O 1
ATOM 2707 N N . SER B 1 170 ? -5.844 5.926 -22.625 1 26.67 170 SER B N 1
ATOM 2708 C CA . SER B 1 170 ? -5.094 6.836 -23.469 1 26.67 170 SER B CA 1
ATOM 2709 C C . SER B 1 170 ? -4.383 7.906 -22.656 1 26.67 170 SER B C 1
ATOM 2711 O O . SER B 1 170 ? -3.322 8.398 -23.047 1 26.67 170 SER B O 1
ATOM 2713 N N . THR B 1 171 ? -5.02 8.531 -21.672 1 27.17 171 THR B N 1
ATOM 2714 C CA . THR B 1 171 ? -4.523 9.797 -21.141 1 27.17 171 THR B CA 1
ATOM 2715 C C . THR B 1 171 ? -3.246 9.586 -20.328 1 27.17 171 THR B C 1
ATOM 2717 O O . THR B 1 171 ? -2.682 10.539 -19.797 1 27.17 171 THR B O 1
ATOM 2720 N N . CYS B 1 172 ? -2.766 8.438 -20.031 1 27.44 172 CYS B N 1
ATOM 2721 C CA . CYS B 1 172 ? -1.568 8.266 -19.219 1 27.44 172 CYS B CA 1
ATOM 2722 C C . CYS B 1 172 ? -0.313 8.609 -20.016 1 27.44 172 CYS B C 1
ATOM 2724 O O . CYS B 1 172 ? 0.803 8.453 -19.516 1 27.44 172 CYS B O 1
ATOM 2726 N N . LYS B 1 173 ? -0.379 8.891 -21.281 1 28.23 173 LYS B N 1
ATOM 2727 C CA . LYS B 1 173 ? 0.815 9.18 -22.078 1 28.23 173 LYS B CA 1
ATOM 2728 C C . LYS B 1 173 ? 1.477 10.477 -21.609 1 28.23 173 LYS B C 1
ATOM 2730 O O . LYS B 1 173 ? 2.691 10.648 -21.75 1 28.23 173 LYS B O 1
ATOM 2735 N N . SER B 1 174 ? 0.769 11.469 -21.266 1 27.03 174 SER B N 1
ATOM 2736 C CA . SER B 1 174 ? 1.416 12.781 -21.203 1 27.03 174 SER B CA 1
ATOM 2737 C C . SER B 1 174 ? 2.32 12.898 -19.984 1 27.03 174 SER B C 1
ATOM 2739 O O . SER B 1 174 ? 3.068 13.867 -19.859 1 27.03 174 SER B O 1
ATOM 2741 N N . LEU B 1 175 ? 2.264 12.094 -18.891 1 29.05 175 LEU B N 1
ATOM 2742 C CA . LEU B 1 175 ? 3.201 12.234 -17.781 1 29.05 175 LEU B CA 1
ATOM 2743 C C . LEU B 1 175 ? 4.598 11.781 -18.188 1 29.05 175 LEU B C 1
ATOM 2745 O O . LEU B 1 175 ? 5.547 11.891 -17.406 1 29.05 175 LEU B O 1
ATOM 2749 N N . LEU B 1 176 ? 4.77 11.18 -19.516 1 27.19 176 LEU B N 1
ATOM 2750 C CA . LEU B 1 176 ? 6.078 10.672 -19.906 1 27.19 176 LEU B CA 1
ATOM 2751 C C . LEU B 1 176 ? 6.863 11.734 -20.672 1 27.19 176 LEU B C 1
ATOM 2753 O O . LEU B 1 176 ? 6.824 11.773 -21.906 1 27.19 176 LEU B O 1
ATOM 2757 N N . ARG B 1 177 ? 6.758 13.148 -20.5 1 25.8 177 ARG B N 1
ATOM 2758 C CA . ARG B 1 177 ? 7.688 13.93 -21.312 1 25.8 177 ARG B CA 1
ATOM 2759 C C . ARG B 1 177 ? 9.133 13.586 -20.969 1 25.8 177 ARG B C 1
ATOM 2761 O O . ARG B 1 177 ? 9.453 13.344 -19.797 1 25.8 177 ARG B O 1
ATOM 2768 N N . PRO B 1 178 ? 9.984 13.391 -22.031 1 23.53 178 PRO B N 1
ATOM 2769 C CA . PRO B 1 178 ? 11.445 13.32 -22.094 1 23.53 178 PRO B CA 1
ATOM 2770 C C . PRO B 1 178 ? 12.125 14.547 -21.484 1 23.53 178 PRO B C 1
ATOM 2772 O O . PRO B 1 178 ? 11.633 15.672 -21.641 1 23.53 178 PRO B O 1
ATOM 2775 N N . PHE B 1 179 ? 12.758 14.609 -20.266 1 20.78 179 PHE B N 1
ATOM 2776 C CA . PHE B 1 179 ? 13.664 15.695 -19.922 1 20.78 179 PHE B CA 1
ATOM 2777 C C . PHE B 1 179 ? 14.594 16.016 -21.094 1 20.78 179 PHE B C 1
ATOM 2779 O O . PHE B 1 179 ? 15.344 15.148 -21.547 1 20.78 179 PHE B O 1
ATOM 2786 N N . THR B 1 180 ? 14.211 16.719 -22.172 1 20.88 180 THR B N 1
ATOM 2787 C CA . THR B 1 180 ? 15.305 17.438 -22.828 1 20.88 180 THR B CA 1
ATOM 2788 C C . THR B 1 180 ? 15.734 18.641 -22 1 20.88 180 THR B C 1
ATOM 2790 O O . THR B 1 180 ? 14.891 19.344 -21.438 1 20.88 180 THR B O 1
#

Organism: Pseudonaja textilis (NCBI:txid8673)

InterPro domains:
  IPR000555 JAB1/MPN/MOV34 metalloenzyme domain [PF01398] (5-55)
  IPR000555 JAB1/MPN/MOV34 metalloenzyme domain [PF01398] (69-99)
  IPR000555 JAB1/MPN/MOV34 metalloenzyme domain [SM00232] (8-125)
  IPR037518 MPN domain [PS50249] (9-126)

Nearest PDB structures (foldseek):
  9e8k-assembly1_Z  TM=7.555E-01  e=8.712E-21  Homo sapiens
  6epf-assembly1_U  TM=7.286E-01  e=6.808E-21  Rattus norvegicus
  4qft-assembly1_A  TM=7.572E-01  e=1.060E-12  Homo sapiens
  4d10-assembly1_N  TM=7.229E-01  e=2.842E-12  Homo sapiens
  4wsn-assembly2_N  TM=7.017E-01  e=1.963E-12  Homo sapiens

Solvent-accessible surface area (backbone atoms only — not comparable to full-atom values): 19269 Å² total; per-residue (Å²): 124,79,81,74,64,71,62,34,35,33,38,23,60,61,27,54,51,46,49,34,33,49,44,36,59,42,40,71,70,43,93,51,80,61,50,48,23,36,27,24,20,46,75,58,87,46,32,36,39,33,59,35,53,50,60,27,58,80,48,85,56,68,75,32,37,60,57,58,16,85,38,29,60,43,29,31,35,34,33,36,83,61,92,52,90,60,45,60,61,52,47,58,60,45,35,74,76,20,80,77,36,33,40,35,35,37,29,74,63,89,42,82,81,27,71,52,57,46,28,31,35,75,42,77,44,77,47,89,86,67,54,78,69,43,80,45,74,41,82,36,54,47,45,74,42,78,61,74,54,46,32,57,46,52,30,50,54,27,50,22,39,48,74,56,88,74,50,36,32,66,6,44,55,41,48,57,66,78,89,122,126,77,82,72,64,70,62,34,37,33,39,24,60,59,26,56,50,46,49,34,31,50,44,34,59,44,36,71,70,65,76,51,80,60,48,49,24,37,27,23,19,47,73,56,86,47,32,37,40,34,59,36,53,49,61,27,58,80,49,85,56,68,74,34,37,61,58,55,16,84,38,29,59,43,29,30,34,35,32,36,82,63,92,53,89,62,46,62,62,52,48,58,60,45,35,73,77,19,80,77,37,33,42,36,32,35,2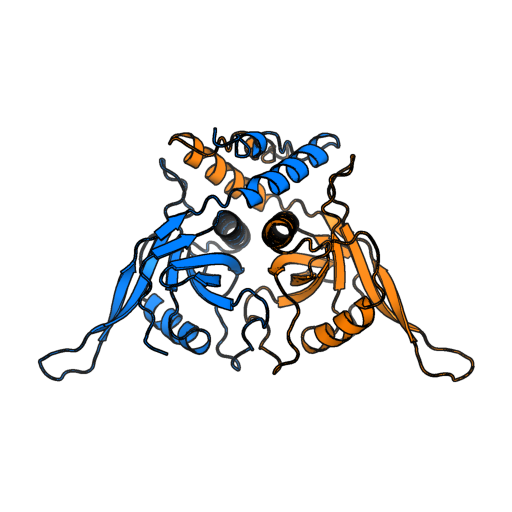8,74,62,88,43,83,82,27,72,52,57,45,27,29,36,76,41,76,44,76,47,89,86,67,52,77,68,43,79,44,74,40,82,35,54,48,43,76,41,78,63,74,56,46,33,57,44,50,29,51,54,24,50,22,38,46,74,57,90,76,50,37,30,66,9,42,54,38,48,56,68,76,88,123

Foldseek 3Di:
DPLLAQQEEAEEPQAVVQQLVVCVVVVVPDVDPKFKWWFKFDDDRNYTYTYHIHGDQPDPDPQDDFPPDPIGTAAMEMQDDDDDPCVVVSRVSCCSRPVFHKYWHWHNPDDPPDTDIWIWTWDWADDPVPPDIDIDIDTHHYHYDLDLVVLVVLVVVLVVVPPDDDDNSVPSPPSNDDPD/DPLLAQQEEAEEPQAVVQQLVVCVVVCVPDVDPKFKWWFKFDDDRNYTYTYHIHGDQPDPDPQDDFPPDPIGTQAMEMQDDDDDPCVVVSRVSCCSRPVFHKYWHWHNPDDPPDTDIWIWTWDWADDPVPPDIDIDIDTHHYHYDLDLVVLVVLVVVLVVVPPDDDDNSVVSPPSNDDPD